Protein AF-A0A662PNG8-F1 (afdb_monomer)

Mean predicted aligned error: 9.51 Å

pLDDT: mean 78.52, std 16.08, range [39.41, 98.06]

Nearest PDB structures (foldseek):
  4y5v-assembly2_I-2  TM=2.997E-01  e=2.653E-03  Homo sapiens
  8ave-assembly1_B  TM=3.078E-01  e=2.560E-02  Homo sapiens
  4zjg-assembly1_A  TM=3.333E-01  e=7.174E-02  Escherichia coli K-12
  8dh8-assembly1_B  TM=2.674E-01  e=8.373E-02  Mus musculus
  3lso-assembly2_B  TM=2.887E-01  e=2.884E-01  Corynebacterium diphtheriae

Secondary structure (DSSP, 8-state):
--------------EEEEEEEEEETTEEEEEEEEEETTT--B-B-----EEEESSS-PPPPBPPPTTB-EEEEEE-TTT---SSSEEEEEEEEE-TTSPBPTTPPPEEEEEEEEEEEEEEE-SSEEEEEEEETTT--B-TTPEEEEEETTSS-EEEEE--TTSEEEEEHHHHHTT-SSEEEEEEEE-SEEESEEEEEEEESEEEEEEE--

Radius of gyration: 22.62 Å; Cα contacts (8 Å, |Δi|>4): 511; chains: 1; bounding box: 77×31×70 Å

Foldseek 3Di:
DDPPPPPPPDPPWDKDKKWKWADDPFFIKIKIFIATPVPRHGDWADFFWWKDWPDFDFDGFDGDDHIGPITIGTGGLVRPDDPDQKDKIKIFTDGPVRHGDPPDDIFIAMEHEKAKAFPDDDQFKTKIFIAGPVVRAGQFQKWKKKAWPPDPDIDIFGAHPRRMTMDTCCRRCPPPQWIWIKMFIDHGMDMSYDYRGPPHRIDGRDTDHD

Solvent-accessible surface area (backbone atoms only — not comparable to full-atom values): 11756 Å² total; per-residue (Å²): 140,76,89,73,79,74,85,78,82,75,78,82,77,49,66,43,44,48,37,42,30,37,61,55,100,84,31,34,45,36,39,35,40,34,23,30,67,85,79,62,48,73,41,69,67,52,91,66,63,38,60,45,61,81,72,71,88,71,60,74,50,54,87,59,66,95,51,45,38,49,30,42,32,58,41,48,65,81,69,65,70,66,101,52,53,57,48,81,43,46,34,41,42,17,36,99,80,75,47,70,44,84,92,57,53,60,26,71,29,38,39,31,33,25,28,54,43,82,78,41,81,56,88,54,37,37,32,34,34,33,23,34,55,73,77,65,43,59,34,49,50,20,38,34,40,37,35,35,65,102,51,96,43,69,49,79,34,62,14,39,89,72,3,42,27,73,46,65,36,54,77,68,50,63,94,57,85,54,49,40,35,34,38,34,41,41,58,53,70,37,68,38,39,47,68,42,32,74,87,45,8,53,46,82,75,48,71,42,72,132

Structure (mmCIF, N/CA/C/O backbone):
data_AF-A0A662PNG8-F1
#
_entry.id   AF-A0A662PNG8-F1
#
loop_
_atom_site.group_PDB
_atom_site.id
_atom_site.type_symbol
_atom_site.label_atom_id
_atom_site.label_alt_id
_atom_site.label_comp_id
_atom_site.label_asym_id
_atom_site.label_entity_id
_atom_site.label_seq_id
_atom_site.pdbx_PDB_ins_code
_atom_site.Cartn_x
_atom_site.Cartn_y
_atom_site.Cartn_z
_atom_site.occupancy
_atom_site.B_iso_or_equiv
_atom_site.auth_seq_id
_atom_site.auth_comp_id
_atom_site.auth_asym_id
_atom_site.auth_atom_id
_atom_site.pdbx_PDB_model_num
ATOM 1 N N . LEU A 1 1 ? 51.648 -11.599 -42.720 1.00 45.78 1 LEU A N 1
ATOM 2 C CA . LEU A 1 1 ? 51.451 -12.114 -41.346 1.00 45.78 1 LEU A CA 1
ATOM 3 C C . LEU A 1 1 ? 51.847 -10.976 -40.407 1.00 45.78 1 LEU A C 1
ATOM 5 O O . LEU A 1 1 ? 52.999 -10.592 -40.443 1.00 45.78 1 LEU A O 1
ATOM 9 N N . ASN A 1 2 ? 50.995 -10.284 -39.659 1.00 47.66 2 ASN A N 1
ATOM 10 C CA . ASN A 1 2 ? 49.681 -10.630 -39.144 1.00 47.66 2 ASN A CA 1
ATOM 11 C C . ASN A 1 2 ? 48.903 -9.335 -38.876 1.00 47.66 2 ASN A C 1
ATOM 13 O O . ASN A 1 2 ? 49.296 -8.552 -38.014 1.00 47.66 2 ASN A O 1
ATOM 17 N N . GLY A 1 3 ? 47.788 -9.131 -39.579 1.00 51.78 3 GLY A N 1
ATOM 18 C CA . GLY A 1 3 ? 46.731 -8.255 -39.087 1.00 51.78 3 GLY A CA 1
ATOM 19 C C . GLY A 1 3 ? 46.096 -8.951 -37.892 1.00 51.78 3 GLY A C 1
ATOM 20 O O . GLY A 1 3 ? 45.191 -9.761 -38.063 1.00 51.78 3 GLY A O 1
ATOM 21 N N . GLN A 1 4 ? 46.636 -8.727 -36.694 1.00 47.53 4 GLN A N 1
ATOM 22 C CA . GLN A 1 4 ? 45.981 -9.178 -35.473 1.00 47.53 4 GLN A CA 1
ATOM 23 C C . GLN A 1 4 ? 44.703 -8.357 -35.320 1.00 47.53 4 GLN A C 1
ATOM 25 O O . GLN A 1 4 ? 44.749 -7.191 -34.928 1.00 47.53 4 GLN A O 1
ATOM 30 N N . ALA A 1 5 ? 43.565 -8.959 -35.660 1.00 49.12 5 ALA A N 1
ATOM 31 C CA . ALA A 1 5 ? 42.273 -8.454 -35.238 1.00 49.12 5 ALA A CA 1
ATOM 32 C C . ALA A 1 5 ? 42.292 -8.392 -33.704 1.00 49.12 5 ALA A C 1
ATOM 34 O O . ALA A 1 5 ? 42.296 -9.423 -33.032 1.00 49.12 5 ALA A O 1
ATOM 35 N N . LYS A 1 6 ? 42.380 -7.182 -33.142 1.00 49.00 6 LYS A N 1
ATOM 36 C CA . LYS A 1 6 ? 42.131 -6.979 -31.717 1.00 49.00 6 LYS A CA 1
ATOM 37 C C . LYS A 1 6 ? 40.634 -7.142 -31.522 1.00 49.00 6 LYS A C 1
ATOM 39 O O . LYS A 1 6 ? 39.857 -6.339 -32.028 1.00 49.00 6 LYS A O 1
ATOM 44 N N . GLU A 1 7 ? 40.253 -8.211 -30.837 1.00 40.09 7 GLU A N 1
ATOM 45 C CA . GLU A 1 7 ? 38.877 -8.475 -30.439 1.00 40.09 7 GLU A CA 1
ATOM 46 C C . GLU A 1 7 ? 38.399 -7.303 -29.565 1.00 40.09 7 GLU A C 1
ATOM 48 O O . GLU A 1 7 ? 38.763 -7.179 -28.395 1.00 40.09 7 GLU A O 1
ATOM 53 N N . PHE A 1 8 ? 37.656 -6.371 -30.164 1.00 39.41 8 PHE A N 1
ATOM 54 C CA . PHE A 1 8 ? 37.102 -5.229 -29.453 1.00 39.41 8 PHE A CA 1
ATOM 55 C C . PHE A 1 8 ? 35.798 -5.682 -28.800 1.00 39.41 8 PHE A C 1
ATOM 57 O O . PHE A 1 8 ? 34.735 -5.673 -29.418 1.00 39.41 8 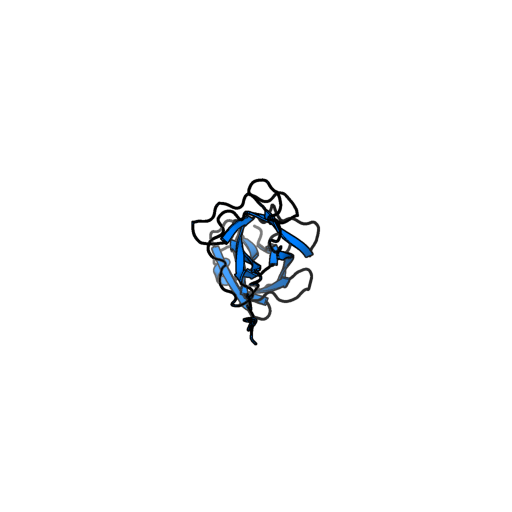PHE A O 1
ATOM 64 N N . LYS A 1 9 ? 35.882 -6.133 -27.547 1.00 39.94 9 LYS A N 1
ATOM 65 C CA . LYS A 1 9 ? 34.699 -6.421 -26.732 1.00 39.94 9 LYS A CA 1
ATOM 66 C C . LYS A 1 9 ? 34.119 -5.097 -26.245 1.00 39.94 9 LYS A C 1
ATOM 68 O O . LYS A 1 9 ? 34.460 -4.623 -25.167 1.00 39.94 9 LYS A O 1
ATOM 73 N N . ALA A 1 10 ? 33.267 -4.477 -27.056 1.00 46.19 10 ALA A N 1
ATOM 74 C CA . ALA A 1 10 ? 32.399 -3.417 -26.565 1.00 46.19 10 ALA A CA 1
ATOM 75 C C . ALA A 1 10 ? 31.363 -4.057 -25.628 1.00 46.19 10 ALA A C 1
ATOM 77 O O . ALA A 1 10 ? 30.577 -4.903 -26.058 1.00 46.19 10 ALA A O 1
ATOM 78 N N . ARG A 1 11 ? 31.377 -3.691 -24.341 1.00 49.56 11 ARG A N 1
ATOM 79 C CA . ARG A 1 11 ? 30.300 -4.062 -23.418 1.00 49.56 11 ARG A CA 1
ATOM 80 C C . ARG A 1 11 ? 29.077 -3.251 -23.834 1.00 49.56 11 ARG A C 1
ATOM 82 O O . ARG A 1 11 ? 29.056 -2.035 -23.671 1.00 49.56 11 ARG A O 1
ATOM 89 N N . VAL A 1 12 ? 28.091 -3.908 -24.434 1.00 56.12 12 VAL A N 1
ATOM 90 C CA . VAL A 1 12 ? 26.781 -3.295 -24.662 1.00 56.12 12 VAL A CA 1
ATOM 91 C C . VAL A 1 12 ? 26.084 -3.287 -23.303 1.00 56.12 12 VAL A C 1
ATOM 93 O O . VAL A 1 12 ? 25.462 -4.274 -22.921 1.00 56.12 12 VAL A O 1
ATOM 96 N N . SER A 1 13 ? 26.285 -2.230 -22.515 1.00 64.56 13 SER A N 1
ATOM 97 C CA . SER A 1 13 ? 25.584 -2.081 -21.239 1.00 64.56 13 SER A CA 1
ATOM 98 C C . SER A 1 13 ? 24.106 -1.817 -21.526 1.00 64.56 13 SER A C 1
ATOM 100 O O . SER A 1 13 ? 23.755 -0.839 -22.187 1.00 64.56 13 SER A O 1
ATOM 102 N N . ALA A 1 14 ? 23.246 -2.729 -21.077 1.00 74.56 14 ALA A N 1
ATOM 103 C CA . ALA A 1 14 ? 21.800 -2.546 -21.108 1.00 74.56 14 ALA A CA 1
ATOM 104 C C . ALA A 1 14 ? 21.361 -1.690 -19.911 1.00 74.56 14 ALA A C 1
ATOM 106 O O . ALA A 1 14 ? 22.037 -1.670 -18.883 1.00 74.56 14 ALA A O 1
ATOM 107 N N . VAL A 1 15 ? 20.234 -0.997 -20.049 1.00 76.06 15 VAL A N 1
ATOM 108 C CA . VAL A 1 15 ? 19.591 -0.237 -18.969 1.00 76.06 15 VAL A CA 1
ATOM 109 C C . VAL A 1 15 ? 18.279 -0.931 -18.622 1.00 76.06 15 VAL A C 1
ATOM 111 O O . VAL A 1 15 ? 17.577 -1.391 -19.523 1.00 76.06 15 VAL A O 1
ATOM 114 N N . LYS A 1 16 ? 17.937 -0.977 -17.335 1.00 79.69 16 LYS A N 1
ATOM 115 C CA . LYS A 1 16 ? 16.600 -1.323 -16.845 1.00 79.69 16 LYS A CA 1
ATOM 116 C C . LYS A 1 16 ? 15.993 -0.123 -16.128 1.00 79.69 16 LYS A C 1
ATOM 118 O O . LYS A 1 16 ? 16.721 0.698 -15.574 1.00 79.69 16 LYS A O 1
ATOM 123 N N . ALA A 1 17 ? 14.673 -0.032 -16.155 1.00 79.25 17 ALA A N 1
ATOM 124 C CA . ALA A 1 17 ? 13.927 0.976 -15.424 1.00 79.25 17 ALA A CA 1
ATOM 125 C C . ALA A 1 17 ? 13.177 0.306 -14.268 1.00 79.25 17 ALA A C 1
ATOM 127 O O . ALA A 1 17 ? 12.598 -0.770 -14.440 1.00 79.25 17 ALA A O 1
ATOM 128 N N . GLU A 1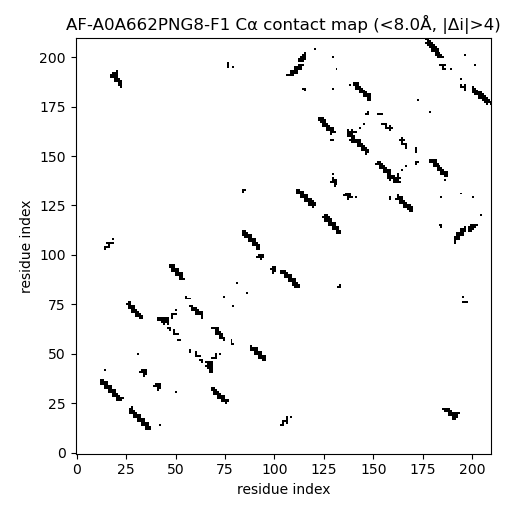 18 ? 13.203 0.933 -13.100 1.00 83.25 18 GLU A N 1
ATOM 129 C CA . GLU A 1 18 ? 12.569 0.447 -11.881 1.00 83.25 18 GLU A CA 1
ATOM 130 C C . GLU A 1 18 ? 11.815 1.584 -11.191 1.00 83.25 18 GLU A C 1
ATOM 132 O O . GLU A 1 18 ? 12.242 2.732 -11.243 1.00 83.25 18 GLU A O 1
ATOM 137 N N . MET A 1 19 ? 10.690 1.280 -10.551 1.00 84.56 19 MET A N 1
ATOM 138 C CA . MET A 1 19 ? 9.880 2.246 -9.816 1.00 84.56 19 MET A CA 1
ATOM 139 C C . MET A 1 19 ? 9.856 1.886 -8.331 1.00 84.56 19 MET A C 1
ATOM 141 O O . MET A 1 19 ? 9.495 0.770 -7.975 1.00 84.56 19 MET A O 1
ATOM 145 N N . GLU A 1 20 ? 10.147 2.850 -7.467 1.00 87.50 20 GLU A N 1
ATOM 146 C CA . GLU A 1 20 ? 9.875 2.782 -6.030 1.00 87.50 20 GLU A CA 1
ATOM 147 C C . GLU A 1 20 ? 8.688 3.685 -5.699 1.00 87.50 20 GLU A C 1
ATOM 149 O O . GLU A 1 20 ? 8.655 4.836 -6.131 1.00 87.50 20 GLU A O 1
ATOM 154 N N . ALA A 1 21 ? 7.718 3.193 -4.932 1.00 86.56 21 ALA A N 1
ATOM 155 C CA . ALA A 1 21 ? 6.557 3.966 -4.506 1.00 86.56 21 ALA A CA 1
ATOM 156 C C . ALA A 1 21 ? 6.480 4.063 -2.977 1.00 86.56 21 ALA A C 1
ATOM 158 O O . ALA A 1 21 ? 6.528 3.049 -2.280 1.00 86.56 21 ALA A O 1
ATOM 159 N N . CYS A 1 22 ? 6.307 5.286 -2.476 1.00 86.06 22 CYS A N 1
ATOM 160 C CA . CYS A 1 22 ? 6.172 5.638 -1.063 1.00 86.06 22 CYS A CA 1
ATOM 161 C C . CYS A 1 22 ? 4.807 6.286 -0.803 1.00 86.06 22 CYS A C 1
ATOM 163 O O . CYS A 1 22 ? 4.348 7.117 -1.587 1.00 86.06 22 CYS A O 1
ATOM 165 N N . TYR A 1 23 ? 4.17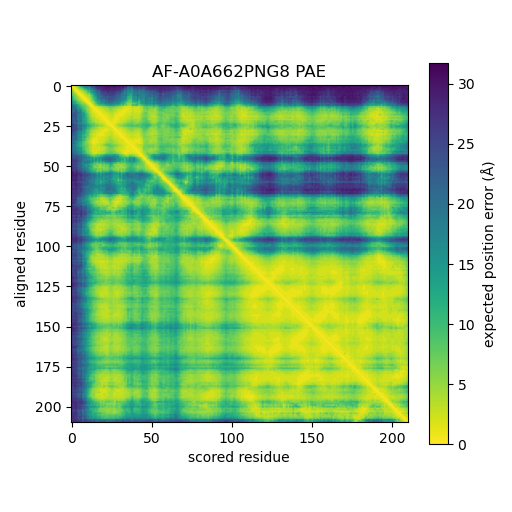0 5.930 0.311 1.00 82.56 23 TYR A N 1
ATOM 166 C CA . TYR A 1 23 ? 2.760 6.225 0.571 1.00 82.56 23 TYR A CA 1
ATOM 167 C C . TYR A 1 23 ? 2.615 7.210 1.728 1.00 82.56 23 TYR A C 1
ATOM 169 O O . TYR A 1 23 ? 3.181 7.013 2.803 1.00 82.56 23 TYR A O 1
ATOM 177 N N . TYR A 1 24 ? 1.826 8.259 1.510 1.00 77.12 24 TYR A N 1
ATOM 178 C CA . TYR A 1 24 ? 1.540 9.311 2.483 1.00 77.12 24 TYR A CA 1
ATOM 179 C C . TYR A 1 24 ? 0.031 9.485 2.668 1.00 77.12 24 TYR A C 1
ATOM 181 O O . TYR A 1 24 ? -0.763 9.004 1.860 1.00 77.12 24 TYR A O 1
ATOM 189 N N . GLU A 1 25 ? -0.373 10.228 3.705 1.00 69.12 25 GLU A N 1
ATOM 190 C CA . GLU A 1 25 ? -1.786 10.554 3.976 1.00 69.12 25 GLU A CA 1
ATOM 191 C C . GLU A 1 25 ? -2.471 11.285 2.805 1.00 69.12 25 GLU A C 1
ATOM 193 O O . GLU A 1 25 ? -3.687 11.205 2.648 1.00 69.12 25 GLU A O 1
ATOM 198 N N . TRP A 1 26 ? -1.697 11.994 1.979 1.00 69.94 26 TRP A N 1
ATOM 199 C CA . TRP A 1 26 ? -2.192 12.849 0.899 1.00 69.94 26 TRP A CA 1
ATOM 200 C C . TRP A 1 26 ? -1.984 12.274 -0.515 1.00 69.94 26 TRP A C 1
ATOM 202 O O . TRP A 1 26 ? -2.552 12.811 -1.464 1.00 69.94 26 TRP A O 1
ATOM 212 N N . GLY A 1 27 ? -1.223 11.185 -0.681 1.00 75.44 27 GLY A N 1
ATOM 213 C CA . GLY A 1 27 ? -0.914 10.621 -2.002 1.00 75.44 27 GLY A CA 1
ATOM 214 C C . GLY A 1 27 ? 0.218 9.590 -2.003 1.00 75.44 27 GLY A C 1
ATOM 215 O O . GLY A 1 27 ? 0.723 9.205 -0.947 1.00 75.44 27 GLY A O 1
ATOM 216 N N . VAL A 1 28 ? 0.606 9.150 -3.202 1.00 79.19 28 VAL A N 1
ATOM 217 C CA . VAL A 1 28 ? 1.769 8.290 -3.468 1.00 79.19 28 VAL A CA 1
ATOM 218 C C . VAL A 1 28 ? 2.851 9.116 -4.150 1.00 79.19 28 VAL A C 1
ATOM 220 O O . VAL A 1 28 ? 2.589 9.755 -5.167 1.00 79.19 28 VAL A O 1
ATOM 223 N N . ASN A 1 29 ? 4.083 9.038 -3.654 1.00 81.06 29 ASN A N 1
ATOM 224 C CA . ASN A 1 29 ? 5.251 9.487 -4.407 1.00 81.06 29 ASN A CA 1
ATOM 225 C C . ASN A 1 29 ? 5.905 8.280 -5.065 1.00 81.06 29 ASN A C 1
ATOM 227 O O . ASN A 1 29 ? 6.411 7.398 -4.372 1.00 81.06 29 ASN A O 1
ATOM 231 N N . ALA A 1 30 ? 5.917 8.257 -6.392 1.00 80.56 30 ALA A N 1
ATOM 232 C CA . ALA A 1 30 ? 6.622 7.265 -7.182 1.00 80.56 30 ALA A CA 1
ATOM 233 C C . ALA A 1 30 ? 7.912 7.872 -7.750 1.00 80.56 30 ALA A C 1
ATOM 235 O O . ALA A 1 30 ? 7.896 8.928 -8.383 1.00 80.56 30 ALA A O 1
ATOM 236 N N . THR A 1 31 ? 9.034 7.195 -7.533 1.00 80.19 31 THR A N 1
ATOM 237 C CA . THR A 1 31 ? 10.341 7.554 -8.087 1.00 80.19 31 THR A CA 1
ATOM 238 C C . THR A 1 31 ? 10.773 6.478 -9.063 1.00 80.19 31 THR A C 1
ATOM 240 O O . THR A 1 31 ? 10.731 5.293 -8.744 1.00 80.19 31 THR A O 1
ATOM 243 N N . VAL A 1 32 ? 11.190 6.884 -10.255 1.00 77.81 32 VAL A N 1
ATOM 244 C CA . VAL A 1 32 ? 11.629 5.980 -11.316 1.00 77.81 32 VAL A CA 1
ATOM 245 C C . VAL A 1 32 ? 13.134 6.116 -11.480 1.00 77.81 32 VAL A C 1
ATOM 247 O O . VAL A 1 32 ? 13.643 7.212 -11.720 1.00 77.81 32 VAL A O 1
ATOM 250 N N . PHE A 1 33 ? 13.824 4.988 -11.379 1.00 79.50 33 PHE A N 1
ATOM 251 C CA . PHE A 1 33 ? 15.268 4.852 -11.465 1.00 79.50 33 PHE A CA 1
ATOM 252 C C . PHE A 1 33 ? 15.634 4.137 -12.758 1.00 79.50 33 PHE A C 1
ATOM 254 O O . PHE A 1 33 ? 15.086 3.081 -13.074 1.00 79.50 33 PHE A O 1
ATOM 261 N N . PHE A 1 34 ? 16.613 4.671 -13.481 1.00 77.81 34 PHE A N 1
ATOM 262 C CA . PHE A 1 34 ? 17.271 3.938 -14.558 1.00 77.81 34 PHE A CA 1
ATOM 263 C C . PHE A 1 34 ? 18.592 3.391 -14.040 1.00 77.81 34 PHE A C 1
ATOM 265 O O . PHE A 1 34 ? 19.448 4.162 -13.605 1.00 77.81 34 PHE A O 1
ATOM 272 N N . LEU A 1 35 ? 18.761 2.072 -14.100 1.00 79.62 35 LEU A N 1
ATOM 273 C CA . LEU A 1 35 ? 19.945 1.373 -13.607 1.00 79.62 35 LEU A CA 1
ATOM 274 C C . LEU A 1 35 ? 20.650 0.642 -14.747 1.00 79.62 35 LEU A C 1
ATOM 276 O O . LEU A 1 35 ? 20.000 0.067 -15.628 1.00 79.62 35 LEU A O 1
ATOM 280 N N . TRP A 1 36 ? 21.979 0.613 -14.721 1.00 81.25 36 TRP A N 1
ATOM 281 C CA . TRP A 1 36 ? 22.740 -0.254 -15.608 1.00 81.25 36 TRP A CA 1
ATOM 282 C C . TRP A 1 36 ? 22.513 -1.720 -15.235 1.00 81.25 36 TRP A C 1
ATOM 284 O O . TRP A 1 36 ? 22.590 -2.109 -14.073 1.00 81.25 36 TRP A O 1
ATOM 294 N N . CYS A 1 37 ? 22.229 -2.566 -16.222 1.00 82.31 37 CYS A N 1
ATOM 295 C CA . CYS A 1 37 ? 21.986 -3.990 -15.988 1.00 82.31 37 CYS A CA 1
ATOM 296 C C . CYS A 1 37 ? 23.240 -4.746 -15.535 1.00 82.31 37 CYS A C 1
ATOM 298 O O . CYS A 1 37 ? 23.126 -5.866 -15.043 1.00 82.31 37 CYS A O 1
ATOM 300 N N . ASP A 1 38 ? 24.430 -4.196 -15.769 1.00 82.44 38 ASP A N 1
ATOM 301 C CA . ASP A 1 38 ? 25.688 -4.884 -15.519 1.00 82.44 38 ASP A CA 1
ATOM 302 C C . ASP A 1 38 ? 26.158 -4.804 -14.065 1.00 82.44 38 ASP A C 1
ATOM 304 O O . ASP A 1 38 ? 26.779 -5.758 -13.593 1.00 82.44 38 ASP A O 1
ATOM 308 N N . ASP A 1 39 ? 25.862 -3.707 -13.370 1.00 84.69 39 ASP A N 1
ATOM 309 C CA . ASP A 1 39 ? 2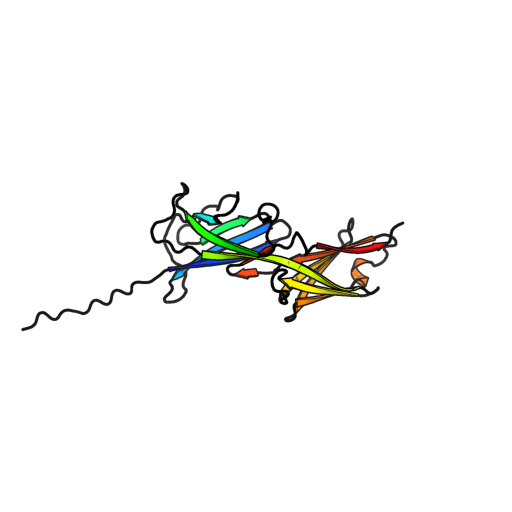6.231 -3.502 -11.966 1.00 84.69 39 ASP A CA 1
ATOM 310 C C . ASP A 1 39 ? 25.106 -2.936 -11.081 1.00 84.69 39 ASP A C 1
ATOM 312 O O . ASP A 1 39 ? 25.280 -2.826 -9.868 1.00 84.69 39 ASP A O 1
ATOM 316 N N . GLY A 1 40 ? 23.940 -2.620 -11.651 1.00 80.88 40 GLY A N 1
ATOM 317 C CA . GLY A 1 40 ? 22.804 -2.049 -10.927 1.00 80.88 40 GLY A CA 1
ATOM 318 C C . GLY A 1 40 ? 22.996 -0.589 -10.518 1.00 80.88 40 GLY A C 1
ATOM 319 O O . GLY A 1 40 ? 22.173 -0.067 -9.770 1.00 80.88 40 GLY A O 1
ATOM 320 N N . SER A 1 41 ? 24.061 0.077 -10.970 1.00 80.94 41 SER A N 1
ATOM 321 C CA . SER A 1 41 ? 24.318 1.474 -10.631 1.00 80.94 41 SER A CA 1
ATOM 322 C C . SER A 1 41 ? 23.390 2.425 -11.400 1.00 80.94 41 SER A C 1
ATOM 324 O O . SER A 1 41 ? 22.978 2.113 -12.523 1.00 80.94 41 SER A O 1
ATOM 326 N N . PRO A 1 42 ? 23.045 3.595 -10.829 1.00 76.81 42 PRO A N 1
ATOM 327 C CA . PRO A 1 42 ? 22.251 4.597 -11.529 1.00 76.81 42 PRO A CA 1
ATOM 328 C C . PRO A 1 42 ? 22.886 5.041 -12.850 1.00 76.81 42 PRO A C 1
ATOM 330 O O . PRO A 1 42 ? 24.095 5.267 -12.945 1.00 76.81 42 PRO A O 1
ATOM 333 N N . VAL A 1 43 ? 22.057 5.224 -13.878 1.00 74.12 43 VAL A N 1
ATOM 334 C CA . VAL A 1 43 ? 22.488 5.779 -15.163 1.00 74.12 43 VAL A CA 1
ATOM 335 C C . VAL A 1 43 ? 22.699 7.285 -15.013 1.00 74.12 43 VAL A C 1
ATOM 337 O O . VAL A 1 43 ? 21.748 8.067 -14.998 1.00 74.12 43 VAL A O 1
ATOM 340 N N . LEU A 1 44 ? 23.963 7.696 -14.936 1.00 66.75 44 LEU A N 1
ATOM 341 C CA . LEU A 1 44 ? 24.349 9.103 -14.831 1.00 66.75 44 LEU A CA 1
ATOM 342 C C . LEU A 1 44 ? 24.318 9.801 -16.209 1.00 66.75 44 LEU A C 1
ATOM 344 O O . LEU A 1 44 ? 24.836 9.275 -17.196 1.00 66.75 44 LEU A O 1
ATOM 348 N N . GLY A 1 45 ? 23.753 11.014 -16.279 1.00 54.38 45 GLY A N 1
ATOM 349 C CA . GLY A 1 45 ? 23.985 11.956 -17.389 1.00 54.38 45 GLY A CA 1
ATOM 350 C C . GLY A 1 45 ? 22.962 12.046 -18.539 1.00 54.38 45 GLY A C 1
ATOM 351 O O . GLY A 1 45 ? 23.328 12.537 -19.610 1.00 54.38 45 GLY A O 1
ATOM 352 N N . ARG A 1 46 ? 21.690 11.641 -18.381 1.00 53.00 46 ARG A N 1
ATOM 353 C CA . ARG A 1 46 ? 20.645 11.837 -19.421 1.00 53.00 46 ARG A CA 1
ATOM 354 C C . ARG A 1 46 ? 19.544 12.790 -18.945 1.00 53.00 46 ARG A C 1
ATOM 356 O O . ARG A 1 46 ? 18.774 12.469 -18.056 1.00 53.00 46 ARG A O 1
ATOM 363 N N . ARG A 1 47 ? 19.495 13.977 -19.558 1.00 48.69 47 ARG A N 1
ATOM 364 C CA . ARG A 1 47 ? 18.887 15.200 -18.997 1.00 48.69 47 ARG A CA 1
ATOM 365 C C . ARG A 1 47 ? 17.351 15.336 -19.056 1.00 48.69 47 ARG A C 1
ATOM 367 O O . ARG A 1 47 ? 16.856 16.296 -18.483 1.00 48.69 47 ARG A O 1
ATOM 374 N N . TYR A 1 48 ? 16.588 14.456 -19.716 1.00 51.25 48 TYR A N 1
ATOM 375 C CA . TYR A 1 48 ? 15.160 14.730 -19.994 1.00 51.25 48 TYR A CA 1
ATOM 376 C C . TYR A 1 48 ? 14.283 13.471 -20.078 1.00 51.25 48 TYR A C 1
ATOM 378 O O . TYR A 1 48 ? 13.737 13.171 -21.139 1.00 51.25 48 TYR A O 1
ATOM 386 N N . LEU A 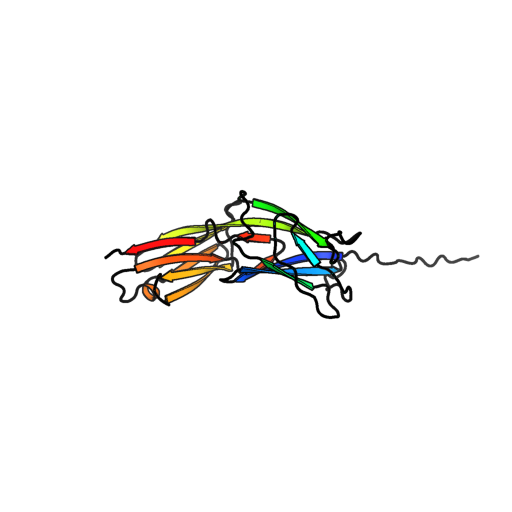1 49 ? 14.151 12.711 -18.987 1.00 54.50 49 LEU A N 1
ATOM 387 C CA . LEU A 1 49 ? 13.208 11.588 -18.939 1.00 54.50 49 LEU A CA 1
ATOM 388 C C . LEU A 1 49 ? 11.985 11.980 -18.113 1.00 54.50 49 LEU A C 1
ATOM 390 O O . LEU A 1 49 ? 12.056 12.113 -16.896 1.00 54.50 49 LEU A O 1
ATOM 394 N N . SER A 1 50 ? 10.859 12.168 -18.796 1.00 58.94 50 SER A N 1
ATOM 395 C CA . SER A 1 50 ? 9.540 12.148 -18.163 1.00 58.94 50 SER A CA 1
ATOM 396 C C . SER A 1 50 ? 8.988 10.735 -18.285 1.00 58.94 50 SER A C 1
ATOM 398 O O . SER A 1 50 ? 9.085 10.152 -19.356 1.00 58.94 50 SER A O 1
ATOM 400 N N . ALA A 1 51 ? 8.452 10.153 -17.219 1.00 65.12 51 ALA A N 1
ATOM 401 C CA . ALA A 1 51 ? 7.810 8.843 -17.287 1.00 65.12 51 ALA A CA 1
ATOM 402 C C . ALA A 1 51 ? 6.304 9.011 -17.077 1.00 65.12 51 ALA A C 1
ATOM 404 O O . ALA A 1 51 ? 5.889 9.740 -16.183 1.00 65.12 51 ALA A O 1
ATOM 405 N N . ALA A 1 52 ? 5.487 8.369 -17.903 1.00 64.94 52 ALA A N 1
ATOM 406 C CA . ALA A 1 52 ? 4.042 8.346 -17.713 1.00 64.94 52 ALA A CA 1
ATOM 407 C C . ALA A 1 52 ? 3.570 6.897 -17.641 1.00 64.94 52 ALA A C 1
ATOM 409 O O . ALA A 1 52 ? 4.090 6.033 -18.350 1.00 64.94 52 ALA A O 1
ATOM 410 N N . LEU A 1 53 ? 2.608 6.634 -16.759 1.00 67.94 53 LEU A N 1
ATOM 411 C CA . LEU A 1 53 ? 1.870 5.376 -16.732 1.00 67.94 53 LEU A CA 1
ATOM 412 C C . LEU A 1 53 ? 0.873 5.396 -17.894 1.00 67.94 53 LEU A C 1
ATOM 414 O O . LEU A 1 53 ? 0.100 6.343 -18.012 1.00 67.94 53 LEU A O 1
ATOM 418 N N . GLU A 1 54 ? 0.871 4.373 -18.747 1.00 63.66 54 GLU A N 1
ATOM 419 C CA . GLU A 1 54 ? 0.053 4.319 -19.975 1.00 63.66 54 GLU A CA 1
ATOM 420 C C . GLU A 1 54 ? -1.464 4.104 -19.737 1.00 63.66 54 GLU A C 1
ATOM 422 O O . GLU A 1 54 ? -2.175 3.600 -20.604 1.00 63.66 54 GLU A O 1
ATOM 427 N N . TYR A 1 55 ? -2.009 4.506 -18.585 1.00 53.81 55 TYR A N 1
ATOM 428 C CA . TYR A 1 55 ? -3.434 4.374 -18.276 1.00 53.81 55 TYR A CA 1
ATOM 429 C C . TYR A 1 55 ? -3.931 5.522 -17.382 1.00 53.81 55 TYR A C 1
ATOM 431 O O . TYR A 1 55 ? -3.701 5.507 -16.180 1.00 53.81 55 TYR A O 1
ATOM 439 N N . GLY A 1 56 ? -4.671 6.478 -17.952 1.00 51.56 56 GLY A N 1
ATOM 440 C CA . GLY A 1 56 ? -5.377 7.526 -17.198 1.00 51.56 56 GLY A CA 1
ATOM 441 C C . GLY A 1 56 ? -4.559 8.785 -16.877 1.00 51.56 56 GLY A C 1
ATOM 442 O O . GLY A 1 56 ? -3.331 8.776 -16.859 1.00 51.56 56 GLY A O 1
ATOM 443 N N . ASP A 1 57 ? -5.277 9.894 -16.677 1.00 50.94 57 ASP A N 1
ATOM 444 C CA . ASP A 1 57 ? -4.737 11.239 -16.451 1.00 50.94 57 ASP A CA 1
ATOM 445 C C . ASP A 1 57 ? -3.960 11.334 -15.125 1.00 50.94 57 ASP A C 1
ATOM 447 O O . ASP A 1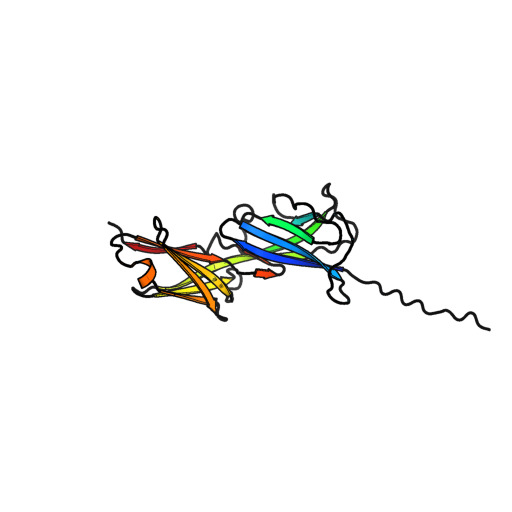 57 ? -4.532 11.606 -14.069 1.00 50.94 57 ASP A O 1
ATOM 451 N N . PHE A 1 58 ? -2.640 11.155 -15.189 1.00 54.81 58 PHE A N 1
ATOM 452 C CA . PHE A 1 58 ? -1.729 11.421 -14.075 1.00 54.81 58 PHE A CA 1
ATOM 453 C C . PHE A 1 58 ? -1.093 12.803 -14.163 1.00 54.81 58 PHE A C 1
ATOM 455 O O . PHE A 1 58 ? -0.770 13.315 -15.241 1.00 54.81 58 PHE A O 1
ATOM 462 N N . ARG A 1 59 ? -0.876 13.417 -12.995 1.00 52.25 59 ARG A N 1
ATOM 463 C CA . ARG A 1 59 ? -0.209 14.714 -12.906 1.00 52.25 59 ARG A CA 1
ATOM 464 C C . ARG A 1 59 ? 1.294 14.593 -13.152 1.00 52.25 59 ARG A C 1
ATOM 466 O O . ARG A 1 59 ? 1.962 13.619 -12.829 1.00 52.25 59 ARG A O 1
ATOM 473 N N . ARG A 1 60 ? 1.787 15.651 -13.788 1.00 52.31 60 ARG A N 1
ATOM 474 C CA . ARG A 1 60 ? 3.096 15.822 -14.414 1.00 52.31 60 ARG A CA 1
ATOM 475 C C . ARG A 1 60 ? 4.279 15.431 -13.517 1.00 52.31 60 ARG A C 1
ATOM 477 O O . ARG A 1 60 ? 4.447 15.976 -12.431 1.00 52.31 60 ARG A O 1
ATOM 484 N N . VAL A 1 61 ? 5.171 14.611 -14.073 1.00 56.50 61 VAL A N 1
ATOM 485 C CA . VAL A 1 61 ? 6.539 14.395 -13.580 1.00 56.50 61 VAL A CA 1
ATOM 486 C C . VAL A 1 61 ? 7.298 15.718 -13.591 1.00 56.50 61 VAL A C 1
ATOM 488 O O . VAL A 1 61 ? 7.420 16.353 -14.644 1.00 56.50 61 VAL A O 1
ATOM 491 N N . SER A 1 62 ? 7.778 16.167 -12.432 1.00 47.62 62 SER A N 1
ATOM 492 C CA . SER A 1 62 ? 8.555 17.408 -12.340 1.00 47.62 62 SER A CA 1
ATOM 493 C C . SER A 1 62 ? 10.061 17.144 -12.466 1.00 47.62 62 SER A C 1
ATOM 495 O O . SER A 1 62 ? 10.563 16.064 -12.171 1.00 47.62 62 SER A O 1
ATOM 497 N N . THR A 1 63 ? 10.744 18.138 -13.032 1.00 49.25 63 THR A N 1
ATOM 498 C CA . THR A 1 63 ? 12.104 18.137 -13.597 1.00 49.25 63 THR A CA 1
ATOM 499 C C . THR A 1 63 ? 13.214 17.637 -12.669 1.00 49.25 63 THR A C 1
ATOM 501 O O . THR A 1 63 ? 13.290 18.030 -11.509 1.00 49.25 63 THR A O 1
ATOM 504 N N . ILE A 1 64 ? 14.129 16.856 -13.251 1.00 50.53 64 ILE A N 1
ATOM 505 C CA . ILE A 1 64 ? 15.335 16.282 -12.634 1.00 50.53 64 ILE A CA 1
ATOM 506 C C . ILE A 1 64 ? 16.482 17.310 -12.599 1.00 50.53 64 ILE A C 1
ATOM 508 O O . ILE A 1 64 ? 16.617 18.124 -13.515 1.00 50.53 64 ILE A O 1
ATOM 512 N N . SER A 1 65 ? 17.330 17.260 -11.566 1.00 47.66 65 SER A N 1
ATOM 513 C CA . SER A 1 65 ? 18.597 18.003 -11.474 1.00 47.66 65 SER A CA 1
ATOM 514 C C . SER A 1 65 ? 19.687 17.438 -12.398 1.00 47.66 65 SER A C 1
ATOM 516 O O . SER A 1 65 ? 19.631 16.287 -12.826 1.00 47.66 65 SER A O 1
ATOM 518 N N . GLU A 1 66 ? 20.710 18.244 -12.709 1.00 42.56 66 GLU A N 1
ATOM 519 C CA . GLU A 1 66 ? 21.845 17.801 -13.530 1.00 42.56 66 GLU A CA 1
ATOM 520 C C . GLU A 1 66 ? 22.567 16.595 -12.913 1.00 42.56 66 GLU A C 1
ATOM 522 O O . GLU A 1 66 ? 23.129 16.700 -11.828 1.00 42.56 66 GLU A O 1
ATOM 527 N N . GLY A 1 67 ? 22.616 15.480 -13.649 1.00 49.09 67 GLY A N 1
ATOM 528 C CA . GLY A 1 67 ? 23.477 14.335 -13.331 1.00 49.09 67 GLY A CA 1
ATOM 529 C C . GLY A 1 67 ? 22.759 12.992 -13.249 1.00 49.09 67 GLY A C 1
ATOM 530 O O . GLY A 1 67 ? 23.387 11.984 -13.565 1.00 49.09 67 GLY A O 1
ATOM 531 N N . ASP A 1 68 ? 21.452 12.979 -12.979 1.00 49.88 68 ASP A N 1
ATOM 532 C CA . ASP A 1 68 ? 20.726 11.756 -12.620 1.00 49.88 68 ASP A CA 1
ATOM 533 C C . ASP A 1 68 ? 19.568 11.436 -13.582 1.00 49.88 68 ASP A C 1
ATOM 535 O O . ASP A 1 68 ? 18.861 12.326 -14.053 1.00 49.88 68 ASP A O 1
ATOM 539 N N . GLY A 1 69 ? 19.352 10.149 -13.873 1.00 57.25 69 GLY A N 1
ATOM 540 C CA . GLY A 1 69 ? 18.129 9.637 -14.498 1.00 57.25 69 GLY A CA 1
ATOM 541 C C . GLY A 1 69 ? 17.091 9.272 -13.435 1.00 57.25 69 GLY A C 1
ATOM 542 O O . GLY A 1 69 ? 16.825 8.090 -13.231 1.00 57.25 69 GLY A O 1
ATOM 543 N N . LEU A 1 70 ? 16.563 10.269 -12.725 1.00 61.22 70 LEU A N 1
ATOM 544 C CA . LEU A 1 70 ? 15.566 10.097 -11.663 1.00 61.22 70 LEU A CA 1
ATOM 545 C C . LEU A 1 70 ? 14.302 10.877 -11.996 1.00 61.22 70 LEU A C 1
ATOM 547 O O . LEU A 1 70 ? 14.308 12.101 -11.947 1.00 61.22 70 LEU A O 1
ATOM 551 N N . ALA A 1 71 ? 13.214 10.192 -12.327 1.00 64.81 71 ALA A N 1
ATOM 552 C CA . ALA A 1 71 ? 11.933 10.855 -12.553 1.00 64.81 71 ALA A CA 1
ATOM 553 C C . ALA A 1 71 ? 11.058 10.754 -11.299 1.00 64.81 71 ALA A C 1
ATOM 555 O O . ALA A 1 71 ? 10.907 9.671 -10.736 1.00 64.81 71 ALA A O 1
ATOM 556 N N . PHE A 1 72 ? 10.466 11.875 -10.885 1.00 66.06 72 PHE A N 1
ATOM 557 C CA . PHE A 1 72 ? 9.559 11.943 -9.738 1.00 66.06 72 PHE A CA 1
ATOM 558 C C . PHE A 1 72 ? 8.130 12.178 -10.205 1.00 66.06 72 PHE A C 1
ATOM 560 O O . PHE A 1 72 ? 7.854 13.157 -10.901 1.00 66.06 72 PHE A O 1
ATOM 567 N N . MET A 1 73 ? 7.225 11.302 -9.788 1.00 72.12 73 MET A N 1
ATOM 568 C CA . MET A 1 73 ? 5.803 11.380 -10.078 1.00 72.12 73 MET A CA 1
ATOM 569 C C . MET A 1 73 ? 5.021 11.403 -8.767 1.00 72.12 73 MET A C 1
ATOM 571 O O . MET A 1 73 ? 5.148 10.505 -7.937 1.00 72.12 73 MET A O 1
ATOM 575 N N . GLU A 1 74 ? 4.200 12.431 -8.591 1.00 72.88 74 GLU A N 1
ATOM 576 C CA . GLU A 1 74 ? 3.216 12.485 -7.515 1.00 72.88 74 GLU A CA 1
ATOM 577 C C . GLU A 1 74 ? 1.886 11.969 -8.057 1.00 72.88 74 GLU A C 1
ATOM 579 O O . GLU A 1 74 ? 1.385 12.463 -9.068 1.00 72.88 74 GLU A O 1
ATOM 584 N N . ILE A 1 75 ? 1.324 10.967 -7.391 1.00 73.25 75 ILE A N 1
ATOM 585 C CA . ILE A 1 75 ? 0.095 10.307 -7.809 1.00 73.25 75 ILE A CA 1
ATOM 586 C C . ILE A 1 75 ? -0.930 10.415 -6.685 1.00 73.25 75 ILE A C 1
ATOM 588 O O . ILE A 1 75 ? -0.711 9.927 -5.574 1.00 73.25 75 ILE A O 1
ATOM 592 N N . SER A 1 76 ? -2.094 10.998 -6.968 1.00 70.56 76 SER A N 1
ATOM 593 C CA . SER A 1 76 ? -3.208 10.910 -6.029 1.00 70.56 76 SER A CA 1
ATOM 594 C C . SER A 1 76 ? -3.845 9.523 -6.093 1.00 70.56 76 SER A C 1
ATOM 596 O O . SER A 1 76 ? -4.169 9.026 -7.170 1.00 70.56 76 SER A O 1
ATOM 598 N N . TYR A 1 77 ? -4.140 8.922 -4.940 1.00 67.44 77 TYR A N 1
ATOM 599 C CA . TYR A 1 77 ? -4.921 7.681 -4.892 1.00 67.44 77 TYR A CA 1
ATOM 600 C C . TYR A 1 77 ? -6.316 7.811 -5.524 1.00 67.44 77 TYR A C 1
ATOM 602 O O . TYR A 1 77 ? -6.900 6.813 -5.934 1.00 67.44 77 TYR A O 1
ATOM 610 N N . LEU A 1 78 ? -6.872 9.029 -5.572 1.00 62.59 78 LEU A N 1
ATOM 611 C CA . LEU A 1 78 ? -8.153 9.296 -6.230 1.00 62.59 78 LEU A CA 1
ATOM 612 C C . LEU A 1 78 ? -8.045 9.211 -7.756 1.00 62.59 78 LEU A C 1
ATOM 614 O O . LEU A 1 78 ? -9.025 8.870 -8.408 1.00 62.59 78 LEU A O 1
ATOM 618 N N . GLU A 1 79 ? -6.870 9.514 -8.310 1.00 62.06 79 GLU A N 1
ATOM 619 C CA . GLU A 1 79 ? -6.599 9.458 -9.750 1.00 62.06 79 GLU A CA 1
ATOM 620 C C . GLU A 1 79 ? -6.310 8.007 -10.195 1.00 62.06 79 GLU A C 1
ATOM 622 O O . GLU A 1 79 ? -6.659 7.627 -11.309 1.00 62.06 79 GLU A O 1
ATOM 627 N N . VAL A 1 80 ? -5.789 7.149 -9.301 1.00 64.31 80 VAL A N 1
ATOM 628 C CA . VAL A 1 80 ? -5.629 5.697 -9.536 1.00 64.31 80 VAL A CA 1
ATOM 629 C C . VAL A 1 80 ? -6.846 4.915 -9.024 1.00 64.31 80 VAL A C 1
ATOM 631 O O . VAL A 1 80 ? -6.767 4.149 -8.061 1.00 64.31 80 VAL A O 1
ATOM 634 N N . GLN A 1 81 ? -8.001 5.081 -9.660 1.00 64.94 81 GLN A N 1
ATOM 635 C CA . GLN A 1 81 ? -9.135 4.182 -9.434 1.00 64.94 81 GLN A CA 1
ATOM 636 C C . GLN A 1 81 ? -9.402 3.377 -10.694 1.00 64.94 81 GLN A C 1
ATOM 638 O O . GLN A 1 81 ? -10.114 3.809 -11.594 1.00 64.94 81 GLN A O 1
ATOM 643 N N . LEU A 1 82 ? -8.811 2.185 -10.747 1.00 73.62 82 LEU A N 1
ATOM 644 C CA . LEU A 1 82 ? -9.131 1.212 -11.780 1.00 73.62 82 LEU A CA 1
ATOM 645 C C . LEU A 1 82 ? -10.365 0.419 -11.350 1.00 73.62 82 LEU A C 1
ATOM 647 O O . LEU A 1 82 ? -10.489 0.019 -10.189 1.00 73.62 82 LEU A O 1
ATOM 651 N N . ASP A 1 83 ? -11.252 0.108 -12.290 1.00 75.25 83 ASP A N 1
ATOM 652 C CA . ASP A 1 83 ? -12.387 -0.804 -12.064 1.00 75.25 83 ASP A CA 1
ATOM 653 C C . ASP A 1 83 ? -11.947 -2.269 -11.854 1.00 75.25 83 ASP A C 1
ATOM 655 O O . ASP A 1 83 ? -12.767 -3.174 -11.709 1.00 75.25 83 ASP A O 1
ATOM 659 N N . SER A 1 84 ? -10.637 -2.516 -11.800 1.00 79.19 84 SER A N 1
ATOM 660 C CA . SER A 1 84 ? -10.008 -3.805 -11.546 1.00 79.19 84 SER A CA 1
ATOM 661 C C . SER A 1 84 ? -9.368 -3.862 -10.159 1.00 79.19 84 SER A C 1
ATOM 663 O O . SER A 1 84 ? -8.764 -2.896 -9.703 1.00 79.19 84 SER A O 1
ATOM 665 N N . ILE A 1 85 ? -9.424 -5.036 -9.530 1.00 83.25 85 ILE A N 1
ATOM 666 C CA . ILE A 1 85 ? -8.692 -5.348 -8.288 1.00 83.25 85 ILE A CA 1
ATOM 667 C C . ILE A 1 85 ? -7.182 -5.465 -8.541 1.00 83.25 85 ILE A C 1
ATOM 669 O O . ILE A 1 85 ? -6.380 -5.198 -7.651 1.00 83.25 85 ILE A O 1
ATOM 673 N N . GLU A 1 86 ? -6.799 -5.869 -9.751 1.00 86.19 86 GLU A N 1
ATOM 674 C CA . GLU A 1 86 ? -5.417 -6.005 -10.196 1.00 86.19 86 GLU A CA 1
ATOM 675 C C . GLU A 1 86 ? -5.314 -5.605 -11.670 1.00 86.19 86 GLU A C 1
ATOM 677 O O . GLU A 1 86 ? -6.193 -5.944 -12.465 1.00 86.19 86 GLU A O 1
ATOM 682 N N . ALA A 1 87 ? -4.243 -4.900 -12.029 1.00 85.56 87 ALA A N 1
ATOM 683 C CA . ALA A 1 87 ? -3.915 -4.576 -13.411 1.00 85.56 87 ALA A CA 1
ATOM 684 C C . ALA A 1 87 ? -2.400 -4.501 -13.607 1.00 85.56 87 ALA A C 1
ATOM 686 O O . ALA A 1 87 ? -1.659 -4.148 -12.691 1.00 85.56 87 ALA A O 1
ATOM 687 N N . THR A 1 88 ? -1.950 -4.776 -14.826 1.00 85.69 88 THR A N 1
ATOM 688 C CA . THR A 1 88 ? -0.577 -4.491 -15.251 1.00 85.69 88 THR A CA 1
ATOM 689 C C . THR A 1 88 ? -0.587 -3.240 -16.111 1.00 85.69 88 THR A C 1
ATOM 691 O O . THR A 1 88 ? -1.395 -3.123 -17.031 1.00 85.69 88 THR A O 1
ATOM 694 N N . MET A 1 89 ? 0.313 -2.313 -15.812 1.00 82.31 89 MET A N 1
ATOM 695 C CA . MET A 1 89 ? 0.502 -1.068 -16.546 1.00 82.31 89 MET A CA 1
ATOM 696 C C . MET A 1 89 ? 1.954 -0.975 -16.991 1.00 82.31 89 MET A C 1
ATOM 698 O O . MET A 1 89 ? 2.849 -1.429 -16.283 1.00 82.31 89 MET A O 1
ATOM 702 N N . ALA A 1 90 ? 2.197 -0.362 -18.142 1.00 78.62 90 ALA A N 1
ATOM 703 C CA . ALA A 1 90 ? 3.542 -0.004 -18.554 1.00 78.62 90 ALA A CA 1
ATOM 704 C C . ALA A 1 90 ? 3.812 1.457 -18.186 1.00 78.62 90 ALA A C 1
ATOM 706 O O . ALA A 1 90 ? 2.975 2.340 -18.388 1.00 78.62 90 ALA A O 1
ATOM 707 N N . LEU A 1 91 ? 4.992 1.700 -17.636 1.00 75.44 91 LEU A N 1
ATOM 708 C CA . LEU A 1 91 ? 5.572 3.017 -17.495 1.00 75.44 91 LEU A CA 1
ATOM 709 C C . LEU A 1 91 ? 6.580 3.202 -18.618 1.00 75.44 91 LEU A C 1
ATOM 711 O O . LEU A 1 91 ? 7.654 2.591 -18.616 1.00 75.44 91 LEU A O 1
ATOM 715 N N . THR A 1 92 ? 6.231 4.072 -19.556 1.00 73.75 92 THR A N 1
ATOM 716 C CA . THR A 1 92 ? 7.063 4.349 -20.721 1.00 73.75 92 THR A CA 1
ATOM 717 C C . THR A 1 92 ? 7.754 5.697 -20.545 1.00 73.75 92 THR A C 1
ATOM 719 O O . THR A 1 92 ? 7.097 6.707 -20.267 1.00 73.75 92 THR A O 1
ATOM 722 N N . PRO A 1 93 ? 9.086 5.756 -20.701 1.00 69.88 93 PRO A N 1
ATOM 723 C CA . PRO A 1 93 ? 9.801 7.020 -20.735 1.00 69.88 93 PRO A CA 1
ATOM 724 C C . PRO A 1 93 ? 9.428 7.801 -21.998 1.00 69.88 93 PRO A C 1
ATOM 726 O O . PRO A 1 93 ? 9.648 7.339 -23.120 1.00 69.88 93 PRO A O 1
ATOM 729 N N . LEU A 1 94 ? 8.896 9.000 -21.810 1.00 64.31 94 LEU A N 1
ATOM 730 C CA . LEU A 1 94 ? 8.525 9.946 -22.851 1.00 64.31 94 LEU A CA 1
ATOM 731 C C . LEU A 1 94 ? 9.519 11.112 -22.903 1.00 64.31 94 LEU A C 1
ATOM 733 O O . LEU A 1 94 ? 10.109 11.525 -21.899 1.00 64.31 94 LEU A O 1
ATOM 737 N N . ILE A 1 95 ? 9.650 11.681 -24.094 1.00 61.81 95 ILE A N 1
ATOM 738 C CA . ILE A 1 95 ? 10.181 13.025 -24.317 1.00 61.81 95 ILE A CA 1
ATOM 739 C C . ILE A 1 95 ? 9.123 14.029 -23.820 1.00 61.81 95 ILE A C 1
ATOM 741 O O . ILE A 1 95 ? 7.935 13.714 -23.825 1.00 61.81 95 ILE A O 1
ATOM 745 N N . GLU A 1 96 ? 9.516 15.263 -23.468 1.00 55.44 96 GLU A N 1
ATOM 746 C CA . GLU A 1 96 ? 8.633 16.362 -23.004 1.00 55.44 96 GLU A CA 1
ATOM 747 C C . GLU A 1 96 ? 7.348 16.601 -23.841 1.00 55.44 96 GLU A C 1
ATOM 749 O O . GLU A 1 96 ? 6.464 17.340 -23.414 1.00 55.44 96 GLU A O 1
ATOM 754 N N . ARG A 1 97 ? 7.232 16.005 -25.037 1.00 56.16 97 ARG A N 1
ATOM 755 C CA . ARG A 1 97 ? 6.088 16.097 -25.957 1.00 56.16 97 ARG A CA 1
ATOM 756 C C . ARG A 1 97 ? 5.304 14.791 -26.141 1.00 56.16 97 ARG A C 1
ATOM 758 O O . ARG A 1 97 ? 4.624 14.644 -27.148 1.00 56.16 97 ARG A O 1
ATOM 765 N N . GLY A 1 98 ? 5.401 13.852 -25.204 1.00 61.28 98 GLY A N 1
ATOM 766 C CA . GLY A 1 98 ? 4.581 12.635 -25.191 1.00 61.28 98 GLY A CA 1
ATOM 767 C C . GLY A 1 98 ? 5.025 11.529 -26.154 1.00 61.28 98 GLY A C 1
ATOM 768 O O . GLY A 1 98 ? 4.455 10.446 -26.135 1.00 61.28 98 GLY A O 1
ATOM 769 N N . GLU A 1 99 ? 6.054 11.772 -26.966 1.00 63.91 99 GLU A N 1
ATOM 770 C CA . GLU A 1 99 ? 6.663 10.745 -27.813 1.00 63.91 99 GLU A CA 1
ATOM 771 C C . GLU A 1 99 ? 7.555 9.824 -26.966 1.00 63.91 99 GLU A C 1
ATOM 773 O O . GLU A 1 99 ? 8.381 10.335 -26.199 1.00 63.91 99 GLU A O 1
ATOM 778 N N . PRO A 1 100 ? 7.453 8.491 -27.104 1.00 65.81 100 PRO A N 1
ATOM 779 C CA . PRO A 1 100 ? 8.347 7.558 -26.431 1.00 65.81 100 PRO A CA 1
ATOM 780 C C . PRO A 1 100 ? 9.810 7.826 -26.781 1.00 65.81 100 PRO A C 1
ATOM 782 O O . PRO A 1 100 ? 10.154 8.088 -27.935 1.00 65.81 100 PRO A O 1
ATOM 785 N N . VAL A 1 101 ? 10.700 7.720 -25.796 1.00 66.00 101 VAL A N 1
ATOM 786 C CA . VAL A 1 101 ? 12.141 7.790 -26.049 1.00 66.00 101 VAL A CA 1
ATOM 787 C C . VAL A 1 101 ? 12.558 6.514 -26.795 1.00 66.00 101 VAL A C 1
ATOM 789 O O . VAL A 1 101 ? 12.427 5.420 -26.235 1.00 66.00 101 VAL A O 1
ATOM 792 N N . PRO A 1 102 ? 13.074 6.603 -28.038 1.00 60.78 102 PRO A N 1
ATOM 793 C CA . PRO A 1 102 ? 13.431 5.418 -28.809 1.00 60.78 102 PRO A CA 1
ATOM 794 C C . PRO A 1 102 ? 14.452 4.557 -28.059 1.00 60.78 102 PRO A C 1
ATOM 796 O O . PRO A 1 102 ? 15.472 5.068 -27.602 1.00 60.78 102 PRO A O 1
ATOM 799 N N . GLN A 1 103 ? 14.188 3.248 -27.968 1.00 64.00 103 GLN A N 1
ATOM 800 C CA . GLN A 1 103 ? 15.038 2.254 -27.289 1.00 64.00 103 GLN A CA 1
ATOM 801 C C . GLN A 1 103 ? 15.168 2.416 -25.763 1.00 64.00 103 GLN A C 1
ATOM 803 O O . GLN A 1 103 ? 15.997 1.737 -25.155 1.00 64.00 103 GLN A O 1
ATOM 808 N N . SER A 1 104 ? 14.366 3.272 -25.125 1.00 66.00 104 SER A N 1
ATOM 809 C CA . SER A 1 104 ? 14.297 3.290 -23.663 1.00 66.00 104 SER A CA 1
ATOM 810 C C . SER A 1 104 ? 13.499 2.091 -23.144 1.00 66.00 104 SER A C 1
ATOM 812 O O . SER A 1 104 ? 12.460 1.761 -23.718 1.00 66.00 104 SER A O 1
ATOM 814 N N . PRO A 1 105 ? 13.957 1.433 -22.065 1.00 71.44 105 PRO A N 1
ATOM 815 C CA . PRO A 1 105 ? 13.207 0.350 -21.445 1.00 71.44 105 PRO A CA 1
ATOM 816 C C . PRO A 1 105 ? 11.923 0.900 -20.811 1.00 71.44 105 PRO A C 1
ATOM 818 O O . PRO A 1 105 ? 11.969 1.900 -20.093 1.00 71.44 105 PRO A O 1
ATOM 821 N N . ALA A 1 106 ? 10.796 0.237 -21.065 1.00 75.75 106 ALA A N 1
ATOM 822 C CA . ALA A 1 106 ? 9.575 0.426 -20.291 1.00 75.75 106 ALA A CA 1
ATOM 823 C C . ALA A 1 106 ? 9.637 -0.422 -19.012 1.00 75.75 106 ALA A C 1
ATOM 825 O O . ALA A 1 106 ? 10.258 -1.490 -19.000 1.00 75.75 106 ALA A O 1
ATOM 826 N N . THR A 1 107 ? 8.984 0.041 -17.949 1.00 79.44 107 THR A N 1
ATOM 827 C CA . THR A 1 107 ? 8.820 -0.722 -16.705 1.00 79.44 107 THR A CA 1
ATOM 828 C C . THR A 1 107 ? 7.392 -1.213 -16.602 1.00 79.44 107 THR A C 1
ATOM 830 O O . THR A 1 107 ? 6.463 -0.413 -16.625 1.00 79.44 107 THR A O 1
ATOM 833 N N . GLU A 1 108 ? 7.200 -2.517 -16.441 1.00 85.19 108 GLU A N 1
ATOM 834 C CA . GLU A 1 108 ? 5.896 -3.049 -16.056 1.00 85.19 108 GLU A CA 1
ATOM 835 C C . GLU A 1 108 ? 5.665 -2.820 -14.561 1.00 85.19 108 GLU A C 1
ATOM 837 O O . GLU A 1 108 ? 6.510 -3.139 -13.722 1.00 85.19 108 GLU A O 1
ATOM 842 N N . ILE A 1 109 ? 4.507 -2.263 -14.236 1.00 85.31 109 ILE A N 1
ATOM 843 C CA . ILE A 1 109 ? 4.060 -1.968 -12.882 1.00 85.31 109 ILE A CA 1
ATOM 844 C C . ILE A 1 109 ? 2.768 -2.725 -12.637 1.00 85.31 109 I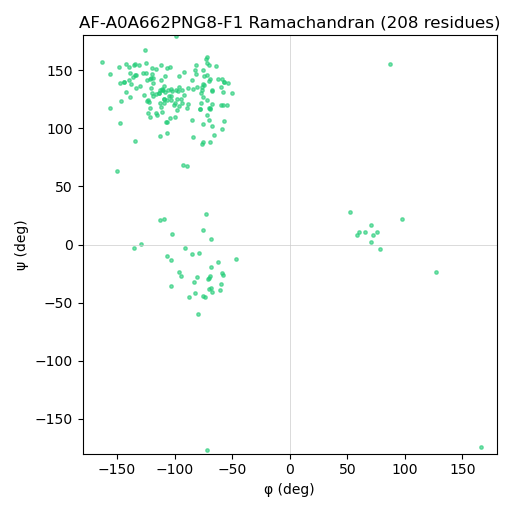LE A C 1
ATOM 846 O O . ILE A 1 109 ? 1.849 -2.707 -13.459 1.00 85.31 109 ILE A O 1
ATOM 850 N N . ARG A 1 110 ? 2.672 -3.358 -11.471 1.00 88.06 110 ARG A N 1
ATOM 851 C CA . ARG A 1 110 ? 1.441 -4.022 -11.038 1.00 88.06 110 ARG A CA 1
ATOM 852 C C . ARG A 1 110 ? 0.647 -3.101 -10.130 1.00 88.06 110 ARG A C 1
ATOM 854 O O . ARG A 1 110 ? 1.114 -2.726 -9.060 1.00 88.06 110 ARG A O 1
ATOM 861 N N . TYR A 1 111 ? -0.561 -2.761 -10.545 1.00 87.06 111 TYR A N 1
ATOM 862 C CA . TYR A 1 111 ? -1.568 -2.187 -9.669 1.00 87.06 111 TYR A CA 1
ATOM 863 C C . TYR A 1 111 ? -2.302 -3.303 -8.931 1.00 87.06 111 TYR A C 1
ATOM 865 O O . TYR A 1 111 ? -2.736 -4.264 -9.568 1.00 87.06 111 TYR A O 1
ATOM 873 N N . GLN A 1 112 ? -2.496 -3.162 -7.621 1.00 89.62 112 GLN A N 1
ATOM 874 C CA . GLN A 1 112 ? -3.345 -4.052 -6.831 1.00 89.62 112 GLN A CA 1
ATOM 875 C C . GLN A 1 112 ? -4.075 -3.285 -5.730 1.00 89.62 112 GLN A C 1
ATOM 877 O O . GLN A 1 112 ? -3.482 -2.461 -5.041 1.00 89.62 112 GLN A O 1
ATOM 882 N N . ASP A 1 113 ? -5.342 -3.601 -5.492 1.00 89.62 113 ASP A N 1
ATOM 883 C CA . ASP A 1 113 ? -6.018 -3.149 -4.278 1.00 89.62 113 ASP A CA 1
ATOM 884 C C . ASP A 1 113 ? -5.433 -3.880 -3.056 1.00 89.62 113 ASP A C 1
ATOM 886 O O . ASP A 1 113 ? -5.130 -5.078 -3.106 1.00 89.62 113 ASP A O 1
ATOM 890 N N . ILE A 1 114 ? -5.306 -3.176 -1.932 1.00 92.19 114 ILE A N 1
ATOM 891 C CA . ILE A 1 114 ? -5.065 -3.806 -0.630 1.00 92.19 114 ILE A CA 1
ATOM 892 C C . ILE A 1 114 ? -6.343 -3.808 0.196 1.00 92.19 114 ILE A C 1
ATOM 894 O O . ILE A 1 114 ? -7.212 -2.947 0.046 1.00 92.19 114 ILE A O 1
ATOM 898 N N . ALA A 1 115 ? -6.446 -4.780 1.094 1.00 93.44 115 ALA A N 1
ATOM 899 C CA . ALA A 1 115 ? -7.564 -4.897 2.009 1.00 93.44 115 ALA A CA 1
ATOM 900 C C . ALA A 1 115 ? -7.092 -5.026 3.453 1.00 93.44 115 ALA A C 1
ATOM 902 O O . ALA A 1 115 ? -6.048 -5.618 3.745 1.00 93.44 115 ALA A O 1
ATOM 903 N N . LEU A 1 116 ? -7.903 -4.486 4.358 1.00 94.94 116 LEU A N 1
ATOM 904 C CA . LEU A 1 116 ? -7.710 -4.599 5.794 1.00 94.94 116 LEU A CA 1
ATOM 905 C C . LEU A 1 116 ? -8.816 -5.485 6.375 1.00 94.94 116 LEU A C 1
ATOM 907 O O . LEU A 1 116 ? -9.994 -5.139 6.355 1.00 94.94 116 LEU A O 1
ATOM 911 N N . VAL A 1 117 ? -8.429 -6.650 6.890 1.00 95.00 117 VAL A N 1
ATOM 912 C CA . VAL A 1 117 ? -9.344 -7.664 7.426 1.00 95.00 117 VAL A CA 1
ATOM 913 C C . VAL A 1 117 ? -9.314 -7.625 8.947 1.00 95.00 117 VAL A C 1
ATOM 915 O O . VAL A 1 117 ? -8.254 -7.790 9.553 1.00 95.00 117 VAL A O 1
ATOM 918 N N . VAL A 1 118 ? -10.471 -7.449 9.585 1.00 95.06 118 VAL A N 1
ATOM 919 C CA . VAL A 1 118 ? -10.592 -7.519 11.049 1.00 95.06 118 VAL A CA 1
ATOM 920 C C . VAL A 1 118 ? -10.585 -8.977 11.494 1.00 95.06 118 VAL A C 1
ATOM 922 O O . VAL A 1 118 ? -11.438 -9.760 11.087 1.00 95.06 118 VAL A O 1
ATOM 925 N N . TYR A 1 119 ? -9.630 -9.334 12.348 1.00 94.50 119 TYR A N 1
ATOM 926 C CA . TYR A 1 119 ? -9.528 -10.667 12.951 1.00 94.50 119 TYR A CA 1
ATOM 927 C C . TYR A 1 119 ? -10.017 -10.691 14.398 1.00 94.50 119 TYR A C 1
ATOM 929 O O . TYR A 1 119 ? -10.583 -11.683 14.844 1.00 94.50 119 TYR A O 1
ATOM 937 N N . GLU A 1 120 ? -9.771 -9.617 15.143 1.00 94.75 120 GLU A N 1
ATOM 938 C CA . GLU A 1 120 ? -10.209 -9.465 16.528 1.00 94.75 120 GLU A CA 1
ATOM 939 C C . GLU A 1 120 ? -10.615 -8.008 16.749 1.00 94.75 120 GLU A C 1
ATOM 941 O O . GLU A 1 120 ? -9.849 -7.103 16.419 1.00 94.75 120 GLU A O 1
ATOM 946 N N . ASN A 1 121 ? -11.788 -7.781 17.333 1.00 94.00 121 ASN A N 1
ATOM 947 C CA . ASN A 1 121 ? -12.206 -6.477 17.841 1.00 94.00 121 ASN A CA 1
ATOM 948 C C . ASN A 1 121 ? -12.806 -6.683 19.235 1.00 94.00 121 ASN A C 1
ATOM 950 O O . ASN A 1 121 ? -13.994 -6.961 19.375 1.00 94.00 121 ASN A O 1
ATOM 954 N N . SER A 1 122 ? -11.954 -6.630 20.255 1.00 91.69 122 SER A N 1
ATOM 955 C CA . SER A 1 122 ? -12.354 -6.681 21.661 1.00 91.69 122 SER A CA 1
ATOM 956 C C . SER A 1 122 ? -12.403 -5.267 22.252 1.00 91.69 122 SER A C 1
ATOM 958 O O . SER A 1 122 ? -12.111 -4.280 21.575 1.00 91.69 122 SER A O 1
ATOM 960 N N . GLU A 1 123 ? -12.767 -5.131 23.527 1.00 86.19 123 GLU A N 1
ATOM 961 C CA . GLU A 1 123 ? -12.766 -3.823 24.200 1.00 86.19 123 GLU A CA 1
ATOM 962 C C . GLU A 1 123 ? -11.363 -3.191 24.233 1.00 86.19 123 GLU A C 1
ATOM 964 O O . GLU A 1 123 ? -11.205 -1.990 24.021 1.00 86.19 123 GLU A O 1
ATOM 969 N N . ALA A 1 124 ? -10.326 -4.007 24.448 1.00 88.81 124 ALA A N 1
ATOM 970 C CA . ALA A 1 124 ? -8.955 -3.532 24.624 1.00 88.81 124 ALA A CA 1
ATOM 971 C C . ALA A 1 124 ? -8.111 -3.571 23.342 1.00 88.81 124 ALA A C 1
ATOM 973 O O . ALA A 1 124 ? -7.119 -2.843 23.240 1.00 88.81 124 ALA A O 1
ATOM 974 N N . ARG A 1 125 ? -8.462 -4.413 22.363 1.00 93.44 125 ARG A N 1
ATOM 975 C CA . ARG A 1 125 ? -7.587 -4.724 21.230 1.00 93.44 125 ARG A CA 1
ATOM 976 C C . ARG A 1 125 ? -8.338 -4.763 19.908 1.00 93.44 125 ARG A C 1
ATOM 978 O O . ARG A 1 125 ? -9.395 -5.372 19.793 1.00 93.44 125 ARG A O 1
ATOM 985 N N . LEU A 1 126 ? -7.706 -4.194 18.890 1.00 95.56 126 LEU A N 1
ATOM 986 C CA . LEU A 1 126 ? -8.031 -4.422 17.489 1.00 95.56 126 LEU A CA 1
ATOM 987 C C . LEU A 1 126 ? -6.870 -5.187 16.841 1.00 95.56 126 LEU A C 1
ATOM 989 O O . LEU A 1 126 ? -5.745 -4.691 16.804 1.00 95.56 126 LEU A O 1
ATOM 993 N N . LYS A 1 127 ? -7.124 -6.397 16.340 1.00 96.94 127 LYS A N 1
ATOM 994 C CA . LYS A 1 127 ? -6.176 -7.161 15.520 1.00 96.94 127 LYS A CA 1
ATOM 995 C C . LYS A 1 127 ? -6.683 -7.197 14.089 1.00 96.94 127 LYS A C 1
ATOM 997 O O . LYS A 1 127 ? -7.777 -7.700 13.828 1.00 96.94 127 LYS A O 1
ATOM 1002 N N . VAL A 1 128 ? -5.867 -6.708 13.169 1.00 97.19 128 VAL A N 1
ATOM 1003 C CA . VAL A 1 128 ? -6.184 -6.664 11.740 1.00 97.19 128 VAL A CA 1
ATOM 1004 C C . VAL A 1 128 ? -5.095 -7.357 10.943 1.00 97.19 128 VAL A C 1
ATOM 1006 O O . VAL A 1 128 ? -3.960 -7.470 11.408 1.00 97.19 128 VAL A O 1
ATOM 1009 N N . LYS A 1 129 ? -5.443 -7.823 9.749 1.00 97.38 129 LYS A N 1
ATOM 1010 C CA . LYS A 1 129 ? -4.498 -8.340 8.766 1.00 97.38 129 LYS A CA 1
ATOM 1011 C C . LYS A 1 129 ? -4.574 -7.495 7.506 1.00 97.38 129 LYS A C 1
ATOM 1013 O O . LYS A 1 129 ? -5.664 -7.308 6.970 1.00 97.38 129 LYS A O 1
ATOM 1018 N N . VAL A 1 130 ? -3.433 -7.011 7.041 1.00 96.44 130 VAL A N 1
ATOM 1019 C CA . VAL A 1 130 ? -3.312 -6.335 5.751 1.00 96.44 130 VAL A CA 1
ATOM 1020 C C . VAL A 1 130 ? -2.939 -7.374 4.704 1.00 96.44 130 VAL A C 1
ATOM 1022 O O . VAL A 1 130 ? -2.012 -8.164 4.904 1.00 96.44 130 VAL A O 1
ATOM 1025 N N . ILE A 1 131 ? -3.690 -7.400 3.608 1.00 95.38 131 ILE A N 1
ATOM 1026 C CA . ILE A 1 131 ? -3.509 -8.358 2.519 1.00 95.38 131 ILE A CA 1
ATOM 1027 C C . ILE A 1 131 ? -3.561 -7.660 1.162 1.00 95.38 131 ILE A C 1
ATOM 1029 O O . ILE A 1 131 ? -4.206 -6.622 1.007 1.00 95.38 131 ILE A O 1
ATOM 1033 N N . ARG A 1 132 ? -2.930 -8.274 0.164 1.00 93.44 132 ARG A N 1
ATOM 1034 C CA . ARG A 1 132 ? -3.179 -7.971 -1.249 1.00 93.44 132 ARG A CA 1
ATOM 1035 C C . ARG A 1 132 ? -4.545 -8.535 -1.615 1.00 93.44 132 ARG A C 1
ATOM 1037 O O . ARG A 1 132 ? -4.779 -9.722 -1.415 1.00 93.44 132 ARG A O 1
ATOM 1044 N N . TRP A 1 133 ? -5.455 -7.714 -2.124 1.00 90.44 133 TRP A N 1
ATOM 1045 C CA . TRP A 1 133 ? -6.842 -8.134 -2.341 1.00 90.44 133 TRP A CA 1
ATOM 1046 C C . TRP A 1 133 ? -6.972 -9.178 -3.457 1.00 90.44 133 TRP A C 1
ATOM 1048 O O . TRP A 1 133 ? -7.731 -10.131 -3.317 1.00 90.44 133 TRP A O 1
ATOM 1058 N N . GLY A 1 134 ? -6.185 -9.051 -4.531 1.00 86.94 134 GLY A N 1
ATOM 1059 C CA . GLY A 1 134 ? -6.211 -10.002 -5.649 1.00 86.94 134 GLY A CA 1
ATOM 1060 C C . GLY A 1 134 ? -5.700 -11.401 -5.287 1.00 86.94 134 GLY A C 1
ATOM 1061 O O . GLY A 1 134 ? -6.291 -12.397 -5.698 1.00 86.94 134 GLY A O 1
ATOM 1062 N N . THR A 1 135 ? -4.627 -11.491 -4.494 1.00 90.75 135 THR A N 1
ATOM 1063 C CA . THR A 1 135 ? -3.967 -12.772 -4.169 1.00 90.75 135 THR A CA 1
ATOM 1064 C C . THR A 1 135 ? -4.296 -13.302 -2.775 1.00 90.75 135 THR A C 1
ATOM 1066 O O . THR A 1 135 ? -4.013 -14.460 -2.475 1.00 90.75 135 THR A O 1
ATOM 1069 N N . MET A 1 136 ? -4.887 -12.474 -1.910 1.00 92.31 136 MET A N 1
ATOM 1070 C CA . MET A 1 136 ? -5.111 -12.730 -0.479 1.00 92.31 136 MET A CA 1
ATOM 1071 C C . MET A 1 136 ? -3.826 -12.966 0.333 1.00 92.31 136 MET A C 1
ATOM 1073 O O . MET A 1 136 ? -3.879 -13.373 1.501 1.00 92.31 136 MET A O 1
ATOM 1077 N N . GLU A 1 137 ? -2.662 -12.696 -0.256 1.00 95.31 137 GLU A N 1
ATOM 1078 C CA . GLU A 1 137 ? -1.370 -12.840 0.404 1.00 95.31 137 GLU A CA 1
ATOM 1079 C C . GLU A 1 137 ? -1.168 -11.751 1.464 1.00 95.31 137 GLU A C 1
ATOM 1081 O O . GLU A 1 137 ? -1.622 -10.615 1.287 1.00 95.31 137 GLU A O 1
ATOM 1086 N N . PRO A 1 138 ? -0.488 -12.069 2.579 1.00 96.00 138 PRO A N 1
ATOM 1087 C CA . PRO A 1 138 ? -0.179 -11.083 3.605 1.00 96.00 138 PRO A CA 1
ATOM 1088 C C . PRO A 1 138 ? 0.717 -9.967 3.063 1.00 96.00 138 PRO A C 1
ATOM 1090 O O . PRO A 1 138 ? 1.642 -10.223 2.293 1.00 96.00 138 PRO A O 1
ATOM 1093 N N . LEU A 1 139 ? 0.475 -8.737 3.520 1.00 94.88 139 LEU A N 1
ATOM 1094 C CA . LEU A 1 139 ? 1.307 -7.581 3.202 1.00 94.88 139 LEU A CA 1
ATOM 1095 C C . LEU A 1 139 ? 2.146 -7.179 4.429 1.00 94.88 139 LEU A C 1
ATOM 1097 O O . LEU A 1 139 ? 1.643 -6.479 5.313 1.00 94.88 139 LEU A O 1
ATOM 1101 N N . PRO A 1 140 ? 3.406 -7.640 4.527 1.00 94.31 140 PRO A N 1
ATOM 1102 C CA . PRO A 1 140 ? 4.264 -7.327 5.663 1.00 94.31 140 PRO A CA 1
ATOM 1103 C C . PRO A 1 140 ? 4.687 -5.857 5.661 1.00 94.31 140 PRO A C 1
ATOM 1105 O O . PRO A 1 140 ? 4.758 -5.225 4.608 1.00 94.31 140 PRO A O 1
ATOM 1108 N N . ASN A 1 141 ? 4.998 -5.317 6.842 1.00 93.31 141 ASN A N 1
ATOM 1109 C CA . ASN A 1 141 ? 5.436 -3.929 7.049 1.00 93.31 141 ASN A CA 1
ATOM 1110 C C . ASN A 1 141 ? 4.449 -2.849 6.568 1.00 93.31 141 ASN A C 1
ATOM 1112 O O . ASN A 1 141 ? 4.795 -1.668 6.574 1.00 93.31 141 ASN A O 1
ATOM 1116 N N . ALA A 1 142 ? 3.226 -3.217 6.172 1.00 93.75 142 ALA A N 1
ATOM 1117 C CA . ALA A 1 142 ? 2.161 -2.252 5.950 1.00 93.75 142 ALA A CA 1
ATOM 1118 C C . ALA A 1 142 ? 1.890 -1.495 7.252 1.00 93.75 142 ALA A C 1
ATOM 1120 O O . ALA A 1 142 ? 1.823 -2.092 8.327 1.00 93.75 142 ALA A O 1
ATOM 1121 N N . VAL A 1 143 ? 1.735 -0.184 7.166 1.00 94.12 143 VAL A N 1
ATOM 1122 C CA . VAL A 1 143 ? 1.424 0.645 8.322 1.00 94.12 143 VAL A CA 1
ATOM 1123 C C . VAL A 1 143 ? -0.085 0.686 8.474 1.00 94.12 143 VAL A C 1
ATOM 1125 O O . VAL A 1 143 ? -0.808 1.095 7.568 1.00 94.12 143 VAL A O 1
ATOM 1128 N N . VAL A 1 144 ? -0.562 0.239 9.630 1.00 95.25 144 VAL A N 1
ATOM 1129 C CA . VAL A 1 144 ? -1.956 0.354 10.040 1.00 95.25 144 VAL A CA 1
ATOM 1130 C C . VAL A 1 144 ? -2.092 1.563 10.941 1.00 95.25 144 VAL A C 1
ATOM 1132 O O . VAL A 1 144 ? -1.431 1.647 11.975 1.00 95.25 144 VAL A O 1
ATOM 1135 N N . VAL A 1 145 ? -2.996 2.463 10.582 1.00 94.62 145 VAL A N 1
ATOM 1136 C CA . VAL A 1 145 ? -3.342 3.632 11.384 1.00 94.62 145 VAL A CA 1
ATOM 1137 C C . VAL A 1 145 ? -4.761 3.473 11.879 1.00 94.62 145 VAL A C 1
ATOM 1139 O O . VAL A 1 145 ? -5.688 3.333 11.086 1.00 94.62 145 VAL A O 1
ATOM 1142 N N . ALA A 1 146 ? -4.933 3.501 13.194 1.00 95.62 146 ALA A N 1
ATOM 1143 C CA . ALA A 1 146 ? -6.236 3.551 13.833 1.00 95.62 146 ALA A CA 1
ATOM 1144 C C . ALA A 1 146 ? -6.426 4.914 14.493 1.00 95.62 146 ALA A C 1
ATOM 1146 O O . ALA A 1 146 ? -5.537 5.389 15.205 1.00 95.62 146 ALA A O 1
ATOM 1147 N N . TRP A 1 147 ? -7.579 5.538 14.276 1.00 95.44 147 TRP A N 1
ATOM 1148 C CA . TRP A 1 147 ? -7.892 6.857 14.816 1.00 95.44 147 TRP A CA 1
ATOM 1149 C C . TRP A 1 147 ? -9.350 6.950 15.239 1.00 95.44 147 TRP A C 1
ATOM 1151 O O . TRP A 1 147 ? -10.206 6.219 14.744 1.00 95.44 147 TRP A O 1
ATOM 1161 N N . VAL A 1 148 ? -9.628 7.860 16.167 1.00 95.62 148 VAL A N 1
ATOM 1162 C CA . VAL A 1 148 ? -11.001 8.163 16.574 1.00 95.62 148 VAL A CA 1
ATOM 1163 C C . VAL A 1 148 ? -11.440 9.447 15.886 1.00 95.62 148 VAL A C 1
ATOM 1165 O O . VAL A 1 148 ? -10.819 10.494 16.084 1.00 95.62 148 VAL A O 1
ATOM 1168 N N . GLU A 1 149 ? -12.498 9.359 15.087 1.00 93.94 149 GLU A N 1
ATOM 1169 C CA . GLU A 1 149 ? -13.027 10.470 14.297 1.00 93.94 149 GLU A CA 1
ATOM 1170 C C . GLU A 1 149 ? -13.421 11.651 15.190 1.00 93.94 149 GLU A C 1
ATOM 1172 O O . GLU A 1 149 ? -13.892 11.478 16.315 1.00 93.94 149 GLU A O 1
ATOM 1177 N N . GLY A 1 150 ? -13.180 12.873 14.711 1.00 90.62 150 GLY A N 1
ATOM 1178 C CA . GLY A 1 150 ? -13.419 14.088 15.494 1.00 90.62 150 GLY A CA 1
ATOM 1179 C C . GLY A 1 150 ? -12.444 14.291 16.661 1.00 90.62 150 GLY A C 1
ATOM 1180 O O . GLY A 1 150 ? -12.547 15.283 17.382 1.00 90.62 150 GLY A O 1
ATOM 1181 N N . THR A 1 151 ? -11.465 13.397 16.841 1.00 87.44 151 THR A N 1
ATOM 1182 C CA . THR A 1 151 ? -10.393 13.545 17.829 1.00 87.44 151 THR A CA 1
ATOM 1183 C C . THR A 1 151 ? -9.028 13.567 17.141 1.00 87.44 151 THR A C 1
ATOM 1185 O O . THR A 1 151 ? -8.818 12.928 16.117 1.00 87.44 151 THR A O 1
ATOM 1188 N N . GLY A 1 152 ? -8.045 14.243 17.739 1.00 89.44 152 GLY A N 1
ATOM 1189 C CA . GLY A 1 152 ? -6.647 14.157 17.290 1.00 89.44 152 GLY A CA 1
ATOM 1190 C C . GLY A 1 152 ? -5.942 12.849 17.682 1.00 89.44 152 GLY A C 1
ATOM 1191 O O . GLY A 1 152 ? -4.715 12.791 17.651 1.00 89.44 152 GLY A O 1
ATOM 1192 N N . ARG A 1 153 ? -6.673 11.823 18.145 1.00 93.69 153 ARG A N 1
ATOM 1193 C CA . ARG A 1 153 ? -6.088 10.587 18.683 1.00 93.69 153 ARG A CA 1
ATOM 1194 C C . ARG A 1 153 ? -5.884 9.575 17.566 1.00 93.69 153 ARG A C 1
ATOM 1196 O O . ARG A 1 153 ? -6.854 9.090 16.986 1.00 93.69 153 ARG A O 1
ATOM 1203 N N . ARG A 1 154 ? -4.624 9.207 17.335 1.00 94.44 154 ARG A N 1
ATOM 1204 C CA . ARG A 1 154 ? -4.223 8.174 16.377 1.00 94.44 154 ARG A CA 1
ATOM 1205 C C . ARG A 1 154 ? -3.098 7.303 16.919 1.00 94.44 154 ARG A C 1
ATOM 1207 O O . ARG A 1 154 ? -2.300 7.755 17.740 1.00 94.44 154 ARG A O 1
ATOM 1214 N N . VAL A 1 155 ? -3.044 6.066 16.446 1.00 94.75 155 VAL A N 1
ATOM 1215 C CA . VAL A 1 155 ? -1.966 5.109 16.704 1.00 94.75 155 VAL A CA 1
ATOM 1216 C C . VAL A 1 155 ? -1.579 4.466 15.380 1.00 94.75 155 VAL A C 1
ATOM 1218 O O . VAL A 1 155 ? -2.452 4.048 14.622 1.00 94.75 155 VAL A O 1
ATOM 1221 N N . GLU A 1 156 ? -0.277 4.364 15.136 1.00 94.69 156 GLU A N 1
ATOM 1222 C CA . GLU A 1 156 ? 0.299 3.726 13.953 1.00 94.69 156 GLU A CA 1
ATOM 1223 C C . GLU A 1 156 ? 1.043 2.457 14.380 1.00 94.69 156 GLU A C 1
ATOM 1225 O O . GLU A 1 156 ? 1.796 2.466 15.358 1.00 94.69 156 GLU A O 1
ATOM 1230 N N . VAL A 1 157 ? 0.812 1.351 13.676 1.00 95.62 157 VAL A N 1
ATOM 1231 C CA . VAL A 1 157 ? 1.426 0.049 13.956 1.00 95.62 157 VAL A CA 1
ATOM 1232 C C . VAL A 1 157 ? 1.827 -0.602 12.641 1.00 95.62 157 VAL A C 1
ATOM 1234 O O . VAL A 1 157 ? 0.998 -0.766 11.751 1.00 95.62 157 VAL A O 1
ATOM 1237 N N . ALA A 1 158 ? 3.088 -1.014 12.527 1.00 96.19 158 ALA A N 1
ATOM 1238 C CA . ALA A 1 158 ? 3.543 -1.804 11.390 1.00 96.19 158 ALA A CA 1
ATOM 1239 C C . ALA A 1 158 ? 3.042 -3.253 11.495 1.00 96.19 158 ALA A C 1
ATOM 1241 O O . ALA A 1 158 ? 3.086 -3.866 12.565 1.00 96.19 158 ALA A O 1
ATOM 1242 N N . ALA A 1 159 ? 2.582 -3.797 10.375 1.00 96.75 159 ALA A N 1
ATOM 1243 C CA . ALA A 1 159 ? 2.207 -5.191 10.242 1.00 96.75 159 ALA A CA 1
ATOM 1244 C C . ALA A 1 159 ? 3.442 -6.105 10.294 1.00 96.75 159 ALA A C 1
ATOM 1246 O O . ALA A 1 159 ? 4.488 -5.790 9.725 1.00 96.75 159 ALA A O 1
ATOM 1247 N N . ASP A 1 160 ? 3.310 -7.254 10.952 1.00 97.12 160 ASP A N 1
ATOM 1248 C CA . ASP A 1 160 ? 4.362 -8.266 11.037 1.00 97.12 160 ASP A CA 1
ATOM 1249 C C . ASP A 1 160 ? 4.587 -9.009 9.703 1.00 97.12 160 ASP A C 1
ATOM 1251 O O . ASP A 1 160 ? 3.964 -8.722 8.679 1.00 97.12 160 ASP A O 1
ATOM 1255 N N . SER A 1 161 ? 5.479 -10.005 9.700 1.00 95.19 161 SER A N 1
ATOM 1256 C CA . SER A 1 161 ? 5.789 -10.813 8.508 1.00 95.19 161 SER A CA 1
ATOM 1257 C C . SER A 1 161 ? 4.599 -11.612 7.960 1.00 95.19 161 SER A C 1
ATOM 1259 O O . SER A 1 161 ? 4.658 -12.108 6.838 1.00 95.19 161 SER A O 1
ATOM 1261 N N . GLN A 1 162 ? 3.528 -11.759 8.740 1.00 96.62 162 GLN A N 1
ATOM 1262 C CA . GLN A 1 162 ? 2.276 -12.408 8.357 1.00 96.62 162 GLN A CA 1
ATOM 1263 C C . GLN A 1 162 ? 1.177 -11.383 8.033 1.00 96.62 162 GLN A C 1
ATOM 1265 O O . GLN A 1 162 ? 0.019 -11.764 7.843 1.00 96.62 162 GLN A O 1
ATOM 1270 N N . GLY A 1 163 ? 1.520 -10.095 7.953 1.00 96.25 163 GLY A N 1
ATOM 1271 C CA . GLY A 1 163 ? 0.600 -9.006 7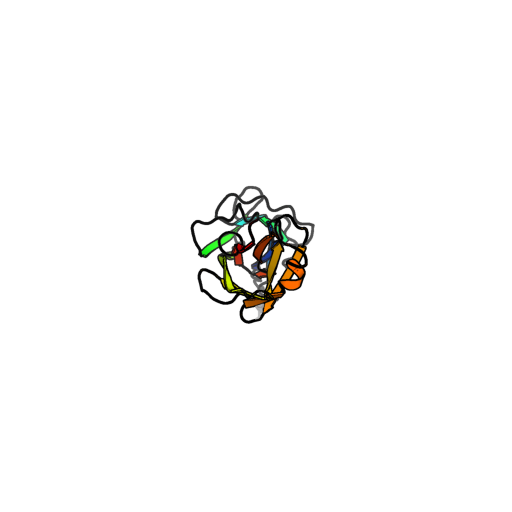.649 1.00 96.25 163 GLY A CA 1
ATOM 1272 C C . GLY A 1 163 ? -0.303 -8.615 8.820 1.00 96.25 163 GLY A C 1
ATOM 1273 O O . GLY A 1 163 ? -1.251 -7.864 8.610 1.00 96.25 163 GLY A O 1
ATOM 1274 N N . PHE A 1 164 ? -0.065 -9.104 10.043 1.00 98.06 164 PHE A N 1
ATOM 1275 C CA . PHE A 1 164 ? -0.892 -8.752 11.197 1.00 98.06 164 PHE A CA 1
ATOM 1276 C C . PHE A 1 164 ? -0.399 -7.493 11.900 1.00 98.06 164 PHE A C 1
ATOM 1278 O O . PHE A 1 164 ? 0.773 -7.379 12.242 1.00 98.06 164 PHE A O 1
ATOM 1285 N N . ALA A 1 165 ? -1.330 -6.602 12.233 1.00 97.44 165 ALA A N 1
ATOM 1286 C CA . ALA A 1 165 ? -1.100 -5.477 13.130 1.00 97.44 165 ALA A CA 1
ATOM 1287 C C . ALA A 1 165 ? -2.043 -5.563 14.334 1.00 97.44 165 ALA A C 1
ATOM 1289 O O . ALA A 1 165 ? -3.194 -5.996 14.232 1.00 97.44 165 ALA A O 1
ATOM 1290 N N . THR A 1 166 ? -1.542 -5.168 15.503 1.00 97.06 166 THR A N 1
ATOM 1291 C CA . THR A 1 166 ? -2.312 -5.129 16.749 1.00 97.06 166 THR A CA 1
ATOM 1292 C C . THR A 1 166 ? -2.317 -3.720 17.312 1.00 97.06 166 THR A C 1
ATOM 1294 O O . THR A 1 166 ? -1.276 -3.210 17.710 1.00 97.06 166 THR A O 1
ATOM 1297 N N . VAL A 1 167 ? -3.502 -3.130 17.406 1.00 95.56 167 VAL A N 1
ATOM 1298 C CA . VAL A 1 167 ? -3.735 -1.806 17.977 1.00 95.56 167 VAL A CA 1
ATOM 1299 C C . VAL A 1 167 ? -4.329 -1.952 19.376 1.00 95.56 167 VAL A C 1
ATOM 1301 O O . VAL A 1 167 ? -5.273 -2.714 19.595 1.00 95.56 167 VAL A O 1
ATOM 1304 N N . ASN A 1 168 ? -3.791 -1.190 20.327 1.00 92.94 168 ASN A N 1
ATOM 1305 C CA . ASN A 1 168 ? -4.346 -1.067 21.671 1.00 92.94 168 ASN A CA 1
ATOM 1306 C C . ASN A 1 168 ? -5.444 0.015 21.693 1.00 92.94 168 ASN A C 1
ATOM 1308 O O . ASN A 1 168 ? -5.148 1.210 21.633 1.00 92.94 168 ASN A O 1
ATOM 1312 N N . LYS A 1 169 ? -6.712 -0.401 21.802 1.00 93.00 169 LYS A N 1
ATOM 1313 C CA . LYS A 1 169 ? -7.876 0.503 21.810 1.00 93.00 169 LYS A CA 1
ATOM 1314 C C . LYS A 1 169 ? -7.954 1.345 23.079 1.00 93.00 169 LYS A C 1
ATOM 1316 O O . LYS A 1 169 ? -8.465 2.462 23.027 1.00 93.00 169 LYS A O 1
ATOM 1321 N N . ALA A 1 170 ? -7.414 0.865 24.201 1.00 89.06 170 ALA A N 1
ATOM 1322 C CA . ALA A 1 170 ? -7.524 1.562 25.481 1.00 89.06 170 ALA A CA 1
ATOM 1323 C C . ALA A 1 170 ? -6.899 2.966 25.438 1.00 89.06 170 ALA A C 1
ATOM 1325 O O . ALA A 1 170 ? -7.418 3.887 26.061 1.00 89.06 170 ALA A O 1
ATOM 1326 N N . GLN A 1 171 ? -5.819 3.157 24.671 1.00 86.25 171 GLN A N 1
ATOM 1327 C CA . GLN A 1 171 ? -5.194 4.471 24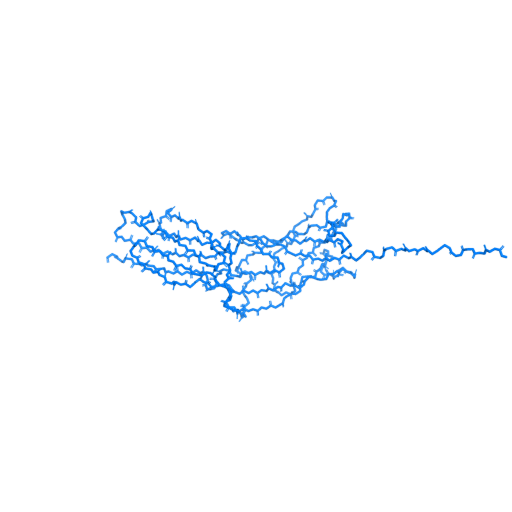.492 1.00 86.25 171 GLN A CA 1
ATOM 1328 C C . GLN A 1 171 ? -6.068 5.425 23.665 1.00 86.25 171 GLN A C 1
ATOM 1330 O O . GLN A 1 171 ? -6.144 6.614 23.974 1.00 86.25 171 GLN A O 1
ATOM 1335 N N . LEU A 1 172 ? -6.733 4.907 22.634 1.00 91.88 172 LEU A N 1
ATOM 1336 C CA . LEU A 1 172 ? -7.572 5.689 21.728 1.00 91.88 172 LEU A CA 1
ATOM 1337 C C . LEU A 1 172 ? -8.885 6.107 22.403 1.00 91.88 172 LEU A C 1
ATOM 1339 O O . LEU A 1 172 ? -9.270 7.276 22.356 1.00 91.88 172 LEU A O 1
ATOM 1343 N N . LEU A 1 173 ? -9.529 5.171 23.100 1.00 93.19 173 LEU A N 1
ATOM 1344 C CA . LEU A 1 173 ? -10.891 5.325 23.619 1.00 93.19 173 LEU A CA 1
ATOM 1345 C C . LEU A 1 173 ? -10.963 5.899 25.042 1.00 93.19 173 LEU A C 1
ATOM 1347 O O . LEU A 1 173 ? -12.050 6.144 25.560 1.00 93.19 173 LEU A O 1
ATOM 1351 N N . ARG A 1 174 ? -9.822 6.142 25.700 1.00 90.88 174 ARG A N 1
ATOM 1352 C CA . ARG A 1 174 ? -9.787 6.562 27.110 1.00 90.88 174 ARG A CA 1
ATOM 1353 C C . ARG A 1 174 ? -10.644 7.805 27.375 1.00 90.88 174 ARG A C 1
ATOM 1355 O O . ARG A 1 174 ? -10.358 8.885 26.851 1.00 90.88 174 ARG A O 1
ATOM 1362 N N . GLY A 1 175 ? -11.635 7.663 28.254 1.00 90.38 175 GLY A N 1
ATOM 1363 C CA . GLY A 1 175 ? -12.490 8.768 28.696 1.00 90.38 175 GLY A CA 1
ATOM 1364 C C . GLY A 1 175 ? -13.464 9.286 27.635 1.00 90.38 175 GLY A C 1
ATOM 1365 O O . GLY A 1 175 ? -13.955 10.398 27.790 1.00 90.38 175 GLY A O 1
ATOM 1366 N N . LEU A 1 176 ? -13.711 8.523 26.566 1.00 91.50 176 LEU A N 1
ATOM 1367 C CA . LEU A 1 176 ? -14.752 8.821 25.585 1.00 91.50 176 LEU A CA 1
ATOM 1368 C C . LEU A 1 176 ? -16.010 8.015 25.917 1.00 91.50 176 LEU A C 1
ATOM 1370 O O . LEU A 1 176 ? -15.923 6.813 26.158 1.00 91.50 176 LEU A O 1
ATOM 1374 N N . SER A 1 177 ? -17.163 8.683 25.933 1.00 87.75 177 SER A N 1
ATOM 1375 C CA . SER A 1 177 ? -18.485 8.053 26.064 1.00 87.75 177 SER A CA 1
ATOM 1376 C C . SER A 1 177 ? -19.145 7.790 24.709 1.00 87.75 177 SER A C 1
ATOM 1378 O O . SER A 1 177 ? -19.913 6.846 24.584 1.00 87.75 177 SER A O 1
ATOM 1380 N N . GLU A 1 178 ? -18.803 8.591 23.699 1.00 91.06 178 GLU A N 1
ATOM 1381 C CA . GLU A 1 178 ? -19.263 8.489 22.312 1.00 91.06 178 GLU A CA 1
ATOM 1382 C C . GLU A 1 178 ? -18.039 8.539 21.397 1.00 91.06 178 GLU A C 1
ATOM 1384 O O . GLU A 1 178 ? -17.121 9.334 21.634 1.00 91.06 178 GLU A O 1
ATOM 1389 N N . TYR A 1 179 ? -17.988 7.673 20.384 1.00 93.06 179 TYR A N 1
ATOM 1390 C CA . TYR A 1 179 ? -16.849 7.620 19.466 1.00 93.06 179 TYR A CA 1
ATOM 1391 C C . TYR A 1 179 ? -17.160 6.873 18.166 1.00 93.06 179 TYR A C 1
ATOM 1393 O O . TYR A 1 179 ? -18.008 5.982 18.125 1.00 93.06 179 TYR A O 1
ATOM 1401 N N . GLU A 1 180 ? -16.384 7.182 17.125 1.00 94.88 180 GLU A N 1
ATOM 1402 C CA . GLU A 1 180 ? -16.239 6.366 15.918 1.00 94.88 180 GLU A CA 1
ATOM 1403 C C . GLU A 1 180 ? -14.760 6.028 15.726 1.00 94.88 180 GLU A C 1
ATOM 1405 O O . GLU A 1 180 ? -13.934 6.911 15.494 1.00 94.88 180 GLU A O 1
ATOM 1410 N N . LEU A 1 181 ? -14.410 4.751 15.862 1.00 94.62 181 LEU A N 1
ATOM 1411 C CA . LEU A 1 181 ? -13.054 4.255 15.663 1.00 94.62 181 LEU A CA 1
ATOM 1412 C C . LEU A 1 181 ? -12.905 3.777 14.222 1.00 94.62 181 LEU A C 1
ATOM 1414 O O . LEU A 1 181 ? -13.585 2.845 13.794 1.00 94.62 181 LEU A O 1
ATOM 1418 N N . TRP A 1 182 ? -11.961 4.363 13.506 1.00 95.75 182 TRP A N 1
ATOM 1419 C CA . TRP A 1 182 ? -11.614 3.996 12.144 1.00 95.75 182 TRP A CA 1
ATOM 1420 C C . TRP A 1 182 ? -10.224 3.376 12.097 1.00 95.75 182 TRP A C 1
ATOM 1422 O O . TRP A 1 182 ? -9.373 3.642 12.950 1.00 95.75 182 TRP A O 1
ATOM 1432 N N . ALA A 1 183 ? -9.994 2.543 11.089 1.00 94.88 183 ALA A N 1
ATOM 1433 C CA . ALA A 1 183 ? -8.673 2.031 10.772 1.00 94.88 183 ALA A CA 1
ATOM 1434 C C . ALA A 1 183 ? -8.429 2.087 9.269 1.00 94.88 183 ALA A C 1
ATOM 1436 O O . ALA A 1 183 ? -9.343 1.854 8.476 1.00 94.88 183 ALA A O 1
ATOM 1437 N N . THR A 1 184 ? -7.186 2.367 8.891 1.00 94.38 184 THR A N 1
ATOM 1438 C CA . THR A 1 184 ? -6.710 2.304 7.515 1.00 94.38 184 THR A CA 1
ATOM 1439 C C . THR A 1 184 ? -5.362 1.600 7.458 1.00 94.38 184 THR A C 1
ATOM 1441 O O . THR A 1 184 ? -4.624 1.617 8.442 1.00 94.38 184 THR A O 1
ATOM 1444 N N . ALA A 1 185 ? -5.021 0.993 6.326 1.00 93.06 185 ALA A N 1
ATOM 1445 C CA . ALA A 1 185 ? -3.660 0.546 6.049 1.00 93.06 185 ALA A CA 1
ATOM 1446 C C . ALA A 1 185 ? -3.102 1.220 4.806 1.00 93.06 185 ALA A C 1
ATOM 1448 O O . ALA A 1 185 ? -3.834 1.449 3.848 1.00 93.06 185 ALA A O 1
ATOM 1449 N N . TYR A 1 186 ? -1.797 1.461 4.812 1.00 90.00 186 TYR A N 1
ATOM 1450 C CA . TYR A 1 186 ? -1.021 1.770 3.620 1.00 90.00 186 TYR A CA 1
ATOM 1451 C C . TYR A 1 186 ? 0.261 0.932 3.609 1.00 90.00 186 TYR A C 1
ATOM 1453 O O . TYR A 1 186 ? 0.815 0.613 4.664 1.00 90.00 186 TYR A O 1
ATOM 1461 N N . PRO A 1 187 ? 0.743 0.522 2.431 1.00 90.00 187 PRO A N 1
ATOM 1462 C CA . PRO A 1 187 ? 2.079 -0.060 2.316 1.00 90.00 187 PRO A CA 1
ATOM 1463 C C . PRO A 1 187 ? 3.153 0.977 2.697 1.00 90.00 187 PRO A C 1
ATOM 1465 O O . PRO A 1 187 ? 2.939 2.176 2.564 1.00 90.00 187 PRO A O 1
ATOM 1468 N N . CYS A 1 188 ? 4.317 0.534 3.171 1.00 84.50 188 CYS A N 1
ATOM 1469 C CA . CYS A 1 188 ? 5.410 1.450 3.522 1.00 84.50 188 CYS A CA 1
ATOM 1470 C C . CYS A 1 188 ? 6.192 1.904 2.275 1.00 84.50 188 CYS A C 1
ATOM 1472 O O . CYS A 1 188 ? 6.231 3.087 1.947 1.00 84.50 188 CYS A O 1
ATOM 1474 N N . SER A 1 189 ? 6.769 0.944 1.552 1.00 84.12 189 SER A N 1
ATOM 1475 C CA . SER A 1 189 ? 7.446 1.153 0.274 1.00 84.12 189 SER A CA 1
ATOM 1476 C C . SER A 1 189 ? 7.254 -0.090 -0.591 1.00 84.12 189 SER A C 1
ATOM 1478 O O . SER A 1 189 ? 7.279 -1.214 -0.076 1.00 84.12 189 SER A O 1
ATOM 1480 N N . THR A 1 190 ? 7.010 0.109 -1.883 1.00 86.56 190 THR A N 1
ATOM 1481 C CA . THR A 1 190 ? 6.825 -0.969 -2.860 1.00 86.56 190 THR A CA 1
ATOM 1482 C C . THR A 1 190 ? 7.689 -0.744 -4.088 1.00 86.56 190 THR A C 1
ATOM 1484 O O . THR A 1 190 ? 8.040 0.388 -4.415 1.00 86.56 190 THR A O 1
ATOM 1487 N N . TYR A 1 191 ? 8.031 -1.834 -4.776 1.00 87.12 191 TYR A N 1
ATOM 1488 C CA . TYR A 1 191 ? 8.928 -1.806 -5.924 1.00 87.12 191 TYR A CA 1
ATOM 1489 C C . TYR A 1 191 ? 8.248 -2.416 -7.145 1.00 87.12 191 TYR A C 1
ATOM 1491 O O . TYR A 1 191 ? 7.785 -3.551 -7.079 1.00 87.12 191 TYR A O 1
ATOM 1499 N N . ASN A 1 192 ? 8.160 -1.658 -8.239 1.00 88.25 192 ASN A N 1
ATOM 1500 C CA . ASN A 1 192 ? 7.386 -1.978 -9.446 1.00 88.25 192 ASN A CA 1
ATOM 1501 C C . ASN A 1 192 ? 5.912 -2.341 -9.161 1.00 88.25 192 ASN A C 1
ATOM 1503 O O . ASN A 1 192 ? 5.270 -3.072 -9.917 1.00 88.25 192 ASN A O 1
ATOM 1507 N N . GLU A 1 193 ? 5.354 -1.813 -8.071 1.00 88.75 193 GLU A N 1
ATOM 1508 C CA . GLU A 1 193 ? 3.977 -2.066 -7.650 1.00 88.75 193 GLU A CA 1
ATOM 1509 C C . GLU A 1 193 ? 3.318 -0.788 -7.124 1.00 88.75 193 GLU A C 1
ATOM 1511 O O . GLU A 1 193 ? 3.948 -0.010 -6.402 1.00 88.75 193 GLU A O 1
ATOM 1516 N N . LEU A 1 194 ? 2.033 -0.618 -7.441 1.00 86.94 194 LEU A N 1
ATOM 1517 C CA . LEU A 1 194 ? 1.132 0.377 -6.864 1.00 86.94 194 LEU A CA 1
ATOM 1518 C C . LEU A 1 194 ? 0.013 -0.344 -6.106 1.00 86.94 194 LEU A C 1
ATOM 1520 O O . LEU A 1 194 ? -0.812 -1.033 -6.697 1.00 86.94 194 LEU A O 1
ATOM 1524 N N . LEU A 1 195 ? -0.015 -0.192 -4.789 1.00 88.62 195 LEU A N 1
ATOM 1525 C CA . LEU A 1 195 ? -0.942 -0.855 -3.885 1.00 88.62 195 LEU A CA 1
ATOM 1526 C C . LEU A 1 195 ? -1.977 0.149 -3.372 1.00 88.62 195 LEU A C 1
ATOM 1528 O O . LEU A 1 195 ? -1.655 0.984 -2.533 1.00 88.62 195 LEU A O 1
ATOM 1532 N N . ASN A 1 196 ? -3.215 0.086 -3.860 1.00 85.50 196 ASN A N 1
ATOM 1533 C CA . ASN A 1 196 ? -4.247 1.072 -3.536 1.00 85.50 196 ASN A CA 1
ATOM 1534 C C . ASN A 1 196 ? -4.858 0.844 -2.137 1.00 85.50 196 ASN A C 1
ATOM 1536 O O . ASN A 1 196 ? -5.534 -0.170 -1.930 1.00 85.50 196 ASN A O 1
ATOM 1540 N N . PRO A 1 197 ? -4.699 1.794 -1.190 1.00 81.88 197 PRO A N 1
ATOM 1541 C CA . PRO A 1 197 ? -5.248 1.691 0.157 1.00 81.88 197 PRO A CA 1
ATOM 1542 C C . PRO A 1 197 ? -6.710 2.154 0.296 1.00 81.88 197 PRO A C 1
ATOM 1544 O O . PRO A 1 197 ? -7.303 2.000 1.362 1.00 81.88 197 PRO A O 1
ATOM 1547 N N . LEU A 1 198 ? -7.326 2.751 -0.728 1.00 76.88 198 LEU A N 1
ATOM 1548 C CA . LEU A 1 198 ? -8.584 3.477 -0.529 1.00 76.88 198 LEU A CA 1
ATOM 1549 C C . LEU A 1 198 ? -9.836 2.604 -0.517 1.00 76.88 198 LEU A C 1
ATOM 1551 O O . LEU A 1 198 ? -10.748 2.864 0.266 1.00 76.88 198 LEU A O 1
ATOM 1555 N N . ARG A 1 199 ? -9.923 1.615 -1.412 1.00 75.44 199 ARG A N 1
ATOM 1556 C CA . ARG A 1 199 ? -11.199 0.929 -1.665 1.00 75.44 199 ARG A CA 1
ATOM 1557 C C . ARG A 1 199 ? -11.572 -0.047 -0.550 1.00 75.44 199 ARG A C 1
ATOM 1559 O O . ARG A 1 199 ? -12.722 -0.069 -0.122 1.00 75.44 199 ARG A O 1
ATOM 1566 N N . TYR A 1 200 ? -10.605 -0.833 -0.077 1.00 79.81 200 TYR A N 1
ATOM 1567 C CA . TYR A 1 200 ? -10.848 -1.912 0.889 1.00 79.81 200 TYR A CA 1
ATOM 1568 C C . TYR A 1 200 ? -9.931 -1.870 2.115 1.00 79.81 200 TYR A C 1
ATOM 1570 O O . TYR A 1 200 ? -10.038 -2.730 2.991 1.00 79.81 200 TYR A O 1
ATOM 1578 N N . ALA A 1 201 ? -9.034 -0.886 2.207 1.00 80.62 201 ALA A N 1
ATOM 1579 C CA . ALA A 1 201 ? -8.126 -0.750 3.338 1.00 80.62 201 ALA A CA 1
ATOM 1580 C C . ALA A 1 201 ? -8.450 0.438 4.245 1.00 80.62 201 ALA A C 1
ATOM 1582 O O . ALA A 1 201 ? -7.584 0.813 5.020 1.00 80.62 201 ALA A O 1
ATOM 1583 N N . LYS A 1 202 ? -9.691 0.950 4.226 1.00 88.06 202 LYS A N 1
ATOM 1584 C CA . LYS A 1 202 ? -10.271 1.830 5.255 1.00 88.06 202 LYS A CA 1
ATOM 1585 C C . LYS A 1 202 ? -11.600 1.259 5.746 1.00 88.06 202 LYS A C 1
ATOM 1587 O O . LYS A 1 202 ? -12.481 0.976 4.939 1.00 88.06 202 LYS A O 1
ATOM 1592 N N . ILE A 1 203 ? -11.770 1.133 7.060 1.00 90.06 203 ILE A N 1
ATOM 1593 C CA . ILE A 1 203 ? -12.989 0.589 7.673 1.00 90.06 203 ILE A CA 1
ATOM 1594 C C . ILE A 1 203 ? -13.406 1.381 8.916 1.00 90.06 203 ILE A C 1
ATOM 1596 O O . ILE A 1 203 ? -12.558 1.869 9.667 1.00 90.06 203 ILE A O 1
ATOM 1600 N N . LEU A 1 204 ? -14.717 1.451 9.156 1.00 91.06 204 LEU A N 1
ATOM 1601 C CA . LEU A 1 204 ? -15.266 1.770 10.473 1.00 91.06 204 LEU A CA 1
ATOM 1602 C C . LEU A 1 204 ? -15.172 0.501 11.327 1.00 91.06 204 LEU A C 1
ATOM 1604 O O . LEU A 1 204 ? -15.760 -0.523 10.987 1.00 91.06 204 LEU A O 1
ATOM 1608 N N . VAL A 1 205 ? -14.395 0.559 12.404 1.00 91.50 205 VAL A N 1
ATOM 1609 C CA . VAL A 1 205 ? -14.104 -0.589 13.273 1.00 91.50 205 VAL A CA 1
ATOM 1610 C C . VAL A 1 205 ? -15.153 -0.732 14.364 1.00 91.50 205 VAL A C 1
ATOM 1612 O O . VAL A 1 205 ? -15.581 -1.841 14.679 1.00 91.50 205 VAL A O 1
ATOM 1615 N N . ASP A 1 206 ? -15.504 0.385 14.992 1.00 89.12 206 ASP A N 1
ATOM 1616 C CA . ASP A 1 206 ? -16.347 0.410 16.179 1.00 89.12 206 ASP A CA 1
ATOM 1617 C C . ASP A 1 206 ? -17.034 1.770 16.293 1.00 89.12 206 ASP A C 1
ATOM 1619 O O . ASP A 1 206 ? -16.467 2.795 15.902 1.00 89.12 206 ASP A O 1
ATOM 1623 N N . LYS A 1 207 ? -18.254 1.777 16.818 1.00 91.00 207 LYS A N 1
ATOM 1624 C CA . LYS A 1 207 ? -19.044 2.991 16.991 1.00 91.00 207 LYS A CA 1
ATOM 1625 C C . LYS A 1 207 ? -19.904 2.879 18.236 1.00 91.00 207 LYS A C 1
ATOM 1627 O O . LYS A 1 207 ? -20.763 2.005 18.318 1.00 91.00 207 LYS A O 1
ATOM 1632 N N . GLN A 1 208 ? -19.732 3.839 19.134 1.00 89.44 208 GLN A N 1
ATOM 1633 C CA . GLN A 1 208 ? -20.624 4.048 20.264 1.00 89.44 208 GLN A CA 1
ATOM 1634 C C . GLN A 1 208 ? -21.472 5.297 19.987 1.00 89.44 208 GLN A C 1
ATOM 1636 O O . GLN A 1 208 ? -20.927 6.406 20.028 1.00 89.44 208 GLN A O 1
ATOM 1641 N N . PRO A 1 209 ? -22.765 5.139 19.643 1.00 79.50 209 PRO A N 1
ATOM 1642 C CA . PRO A 1 209 ? -23.666 6.271 19.463 1.00 79.50 209 PRO A CA 1
ATOM 1643 C C . PRO A 1 209 ? -24.028 6.928 20.814 1.00 79.50 209 PRO A C 1
ATOM 1645 O O . PRO A 1 209 ? -23.861 6.273 21.850 1.00 79.50 209 PRO A O 1
ATOM 1648 N N . PRO A 1 210 ? -24.523 8.184 20.789 1.00 60.16 210 PRO A N 1
ATOM 1649 C CA . PRO A 1 210 ? -25.148 8.837 21.943 1.00 60.16 210 PRO A CA 1
ATOM 1650 C C . PRO A 1 210 ? -26.336 8.054 22.516 1.00 60.16 210 PRO A C 1
ATOM 1652 O O . PRO A 1 210 ? -27.043 7.382 21.724 1.00 60.16 210 PRO A O 1
#

Sequence (210 aa):
LNGQAKEFKARVSAVKAEMEACYYEWGVNATVFFLWCDDGSPVLGRRYLSAALEYGDFRRVSTISEGDGLAFMEISYLEVQLDSIEATMALTPLIERGEPVPQSPATEIRYQDIALVVYENSEARLKVKVIRWGTMEPLPNAVVVAWVEGTGRRVEVAADSQGFATVNKAQLLRGLSEYELWATAYPCSTYNELLNPLRYAKILVDKQPP